Protein 4KF9 (pdb70)

Foldseek 3Di:
DQAFKEKEAADLDLQVVLLLLLLLLLLHEHAYEYFDPFDDTVLPCLLAVQQDDDIWIHRQQAIEDDSVRSSVVSCVVRVPVHQADPVCHVVLVVLLVCLLFVLLLLLLQQLPPDLSLCLLCVPDDPVVVVRSVVRVVQFAVFAATSPDHNVVSVVVLLVVLVVVLVQCVVVPALEDPHPDHHSSRSSNQSSLVSLVSSPVRNVSQVVRVSSVSSSVVSCVSGRNHYDYDYSVRSLVSNQPGDEQCPDPVNVPDDADCVVPADFQFWKWKAFHHTNGTTRIATFHHHDPFKTWGWDQGPRRGIHIYMYTPPRMDIGGDD

Secondary structure (DSSP, 8-state):
---S-EEEE-TT-HHHHHHHHHHHHTT--EEEEE--SSS--TTTHHHHTT---S-EEEETTEEEESHHHHHHHHHHH--SS-SS-GGGHHHHHHHHHHIIIIIHHHHHHHHHSHHHHHHHSTTS-HHHHHHHHHHHHHHTTT-SSS---HHHHHHHHHHHHHHHHHHHHT-S-SSSSSSS--HHHHHHHHHHHHHHHSGGGTHHHHT-HHHHHHHHHHHTTTT--EEE--HHHHHHHHHH---GGGSTTGGGS----TTS--TT-EEEEEESSS----EEEEEEEE-SSEEEEEEEETTTEEEEEEEESTTEEEEE--

Structure (mmCIF, N/CA/C/O backbone):
data_4KF9
#
_entry.id   4KF9
#
_cell.length_a   111.527
_cell.length_b   111.527
_cell.length_c   98.977
_cell.angle_alpha   90.000
_cell.angle_beta   90.000
_cell.angle_gamma   120.000
#
_symmetry.space_group_name_H-M   'P 31 2 1'
#
loop_
_entity.id
_entity.type
_entity.pdbx_description
1 polymer 'Glutathione s-transferase protein'
2 non-polymer 'ZINC ION'
3 non-polymer GLUTATHIONE
4 non-polymer 'ACETATE ION'
5 water water
#
loop_
_atom_site.group_PDB
_atom_site.id
_atom_site.type_symbol
_atom_site.label_atom_id
_atom_site.label_alt_id
_atom_site.label_comp_id
_atom_site.label_asym_id
_atom_si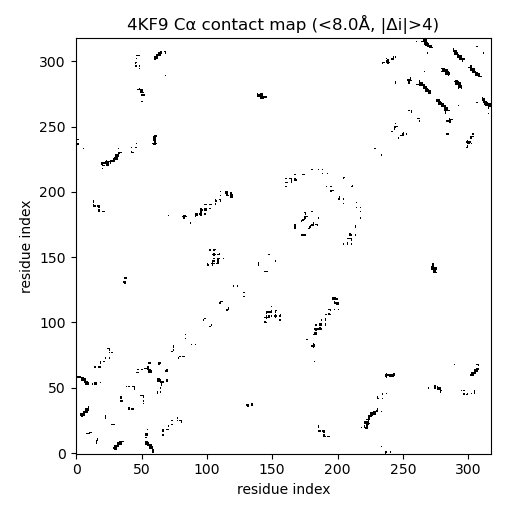te.label_entity_id
_atom_site.label_seq_id
_atom_site.pdbx_PDB_ins_code
_atom_site.Cartn_x
_atom_site.Cartn_y
_atom_site.Cartn_z
_atom_site.occupancy
_atom_site.B_iso_or_equiv
_atom_site.auth_seq_id
_atom_site.auth_comp_id
_atom_site.auth_asym_id
_atom_site.auth_atom_id
_atom_site.pdbx_PDB_model_num
ATOM 1 N N . VAL A 1 2 ? 49.701 -38.616 -29.325 1.00 77.01 2 VAL A N 1
ATOM 2 C CA . VAL A 1 2 ? 48.970 -37.356 -29.187 1.00 78.30 2 VAL A CA 1
ATOM 3 C C . VAL A 1 2 ? 49.916 -36.152 -29.145 1.00 78.24 2 VAL A C 1
ATOM 4 O O . VAL A 1 2 ? 50.827 -36.100 -28.317 1.00 77.71 2 VAL A O 1
ATOM 8 N N . MET A 1 3 ? 49.689 -35.189 -30.038 1.00 78.89 3 MET A N 1
ATOM 9 C CA . MET A 1 3 ? 50.562 -34.018 -30.159 1.00 78.89 3 MET A CA 1
ATOM 10 C C . MET A 1 3 ? 49.792 -32.684 -30.146 1.00 76.76 3 MET A C 1
ATOM 11 O O . MET A 1 3 ? 50.273 -31.676 -30.670 1.00 76.71 3 MET A O 1
ATOM 16 N N . THR A 1 4 ? 48.604 -32.687 -29.541 1.00 71.68 4 THR A N 1
ATOM 17 C CA . THR A 1 4 ? 47.778 -31.479 -29.431 1.00 63.31 4 THR A CA 1
ATOM 18 C C . THR A 1 4 ? 47.359 -31.194 -27.982 1.00 58.82 4 THR A C 1
ATOM 19 O O . THR A 1 4 ? 46.504 -30.342 -27.715 1.00 60.65 4 THR A O 1
ATOM 23 N N . GLU A 1 5 ? 47.960 -31.916 -27.045 1.00 48.91 5 GLU A N 1
ATOM 24 C CA . GLU A 1 5 ? 47.758 -31.614 -25.643 1.00 41.78 5 GLU A CA 1
ATOM 25 C C . GLU A 1 5 ? 48.454 -30.302 -25.300 1.00 35.38 5 GLU A C 1
ATOM 26 O O . GLU A 1 5 ? 49.421 -29.905 -25.953 1.00 35.44 5 GLU A O 1
ATOM 32 N N . LEU A 1 6 ? 47.959 -29.634 -24.270 1.00 28.32 6 LEU A N 1
ATOM 33 C CA . LEU A 1 6 ? 48.626 -28.452 -23.761 1.00 28.71 6 LEU A CA 1
ATOM 34 C C . LEU A 1 6 ? 49.611 -28.896 -22.691 1.00 27.65 6 LEU A C 1
ATOM 35 O O . LEU A 1 6 ? 49.230 -29.490 -21.689 1.00 26.53 6 LEU A O 1
ATOM 40 N N . ILE A 1 7 ? 50.886 -28.624 -22.923 1.00 26.52 7 ILE A N 1
ATOM 41 C CA . ILE A 1 7 ? 51.923 -29.064 -22.013 1.00 24.38 7 ILE A CA 1
ATOM 42 C C . ILE A 1 7 ? 52.583 -27.858 -21.395 1.00 25.50 7 ILE A C 1
ATOM 43 O O . ILE A 1 7 ? 53.307 -27.123 -22.075 1.00 29.72 7 ILE A O 1
ATOM 48 N N . LEU A 1 8 ? 52.338 -27.652 -20.106 1.00 22.05 8 LEU A N 1
ATOM 49 C CA . LEU A 1 8 ? 52.919 -26.513 -19.405 1.00 22.09 8 LEU A CA 1
ATOM 50 C C . LEU A 1 8 ? 54.186 -26.945 -18.690 1.00 26.21 8 LEU A C 1
ATOM 51 O O . LEU A 1 8 ? 54.178 -27.908 -17.912 1.00 26.79 8 LEU A O 1
ATOM 56 N N . HIS A 1 9 ? 55.271 -26.233 -18.984 1.00 25.58 9 HIS A N 1
ATOM 57 C CA . HIS A 1 9 ? 56.560 -26.433 -18.337 1.00 22.35 9 HIS A CA 1
ATOM 58 C C . HIS A 1 9 ? 56.703 -25.362 -17.257 1.00 23.56 9 HIS A C 1
ATOM 59 O O . HIS A 1 9 ? 56.746 -24.170 -17.563 1.00 22.63 9 HIS A O 1
ATOM 66 N N . HIS A 1 10 ? 56.766 -25.784 -15.997 1.00 22.67 10 HIS A N 1
ATOM 67 C CA . HIS A 1 10 ? 56.661 -24.858 -14.880 1.00 20.67 10 HIS A CA 1
ATOM 68 C C . HIS A 1 10 ? 57.254 -25.447 -13.595 1.00 27.08 10 HIS A C 1
ATOM 69 O O . HIS A 1 10 ? 57.740 -26.578 -13.593 1.00 27.98 10 HIS A O 1
ATOM 76 N N . TYR A 1 11 ? 57.217 -24.687 -12.501 1.00 25.35 11 TYR A N 1
ATOM 77 C CA . TYR A 1 11 ? 57.451 -25.280 -11.173 1.00 23.20 11 TYR A CA 1
ATOM 78 C C . TYR A 1 11 ? 56.551 -24.637 -10.127 1.00 23.11 11 TYR A C 1
ATOM 79 O O . TYR A 1 11 ? 56.063 -23.521 -10.325 1.00 22.79 11 TYR A O 1
ATOM 88 N N . ALA A 1 12 ? 56.338 -25.347 -9.022 1.00 21.94 12 ALA A N 1
ATOM 89 C CA . ALA A 1 12 ? 55.286 -25.001 -8.067 1.00 25.79 12 ALA A CA 1
ATOM 90 C C . ALA A 1 12 ? 55.429 -23.609 -7.466 1.00 28.94 12 ALA A C 1
ATOM 91 O O . ALA A 1 12 ? 54.460 -22.862 -7.394 1.00 31.02 12 ALA A O 1
ATOM 93 N N . THR A 1 13 ? 56.639 -23.256 -7.049 1.00 29.98 13 THR A N 1
ATOM 94 C CA . THR A 1 13 ? 56.840 -22.010 -6.320 1.00 26.52 13 THR A CA 1
ATOM 95 C C . THR A 1 13 ? 56.935 -20.781 -7.214 1.00 26.72 13 THR A C 1
ATOM 96 O O . THR A 1 13 ? 57.137 -19.681 -6.709 1.00 29.90 13 THR A O 1
ATOM 100 N N . SER A 1 14 ? 56.799 -20.956 -8.529 1.00 22.52 14 SER A N 1
ATOM 101 C CA . SER A 1 14 ? 56.931 -19.824 -9.464 1.00 20.68 14 SER A CA 1
ATOM 102 C C . SER A 1 14 ? 55.646 -18.996 -9.597 1.00 20.32 14 SER A C 1
ATOM 103 O O . SER A 1 14 ? 54.613 -19.509 -10.022 1.00 20.25 14 SER A O 1
ATOM 106 N N . PRO A 1 15 ? 55.705 -17.716 -9.205 1.00 21.69 15 PRO A N 1
ATOM 107 C CA . PRO A 1 15 ? 54.569 -16.794 -9.355 1.00 23.56 15 PRO A CA 1
ATOM 108 C C . PRO A 1 15 ? 54.093 -16.729 -10.806 1.00 23.92 15 PRO A C 1
ATOM 109 O O . PRO A 1 15 ? 52.891 -16.838 -11.043 1.00 23.04 15 PRO A O 1
ATOM 113 N N . PHE A 1 16 ? 55.009 -16.566 -11.759 1.00 21.24 16 PHE A N 1
ATOM 114 C CA . PHE A 1 16 ? 54.593 -16.506 -13.164 1.00 18.97 16 PHE A CA 1
ATOM 115 C C . PHE A 1 16 ? 53.922 -17.802 -13.610 1.00 19.32 16 PHE A C 1
ATOM 116 O O . PHE A 1 16 ? 52.977 -17.767 -14.398 1.00 19.37 16 PHE A O 1
ATOM 124 N N . SER A 1 17 ? 54.381 -18.935 -13.074 1.00 19.53 17 SER A N 1
ATOM 125 C CA . SER A 1 17 ? 53.715 -20.220 -13.324 1.00 23.20 17 SER A CA 1
ATOM 126 C C . SER A 1 17 ? 52.321 -20.255 -12.710 1.00 22.52 17 SER A C 1
ATOM 127 O O . SER A 1 17 ? 51.380 -20.763 -13.331 1.00 26.25 17 SER A O 1
ATOM 130 N N . GLU A 1 18 ? 52.184 -19.709 -11.499 1.00 24.15 18 GLU A N 1
ATOM 131 C CA . GLU A 1 18 ? 50.870 -19.615 -10.849 1.00 21.95 18 GLU A CA 1
ATOM 132 C C . GLU A 1 18 ? 49.887 -18.824 -11.709 1.00 22.88 18 GLU A C 1
ATOM 133 O O . GLU A 1 18 ? 48.716 -19.194 -11.840 1.00 21.74 18 GLU A O 1
ATOM 139 N N . LYS A 1 19 ? 50.375 -17.749 -12.318 1.00 21.31 19 LYS A N 1
ATOM 140 C CA . LYS A 1 19 ? 49.548 -16.965 -13.221 1.00 22.40 19 LYS A CA 1
ATOM 141 C C . LYS A 1 19 ? 48.960 -17.852 -14.325 1.00 21.40 19 LYS A C 1
ATOM 142 O O . LYS A 1 19 ? 47.753 -17.850 -14.554 1.00 22.21 19 LYS A O 1
ATOM 148 N N . ALA A 1 20 ? 49.818 -18.606 -15.006 1.00 19.94 20 ALA A N 1
ATOM 149 C CA . ALA A 1 20 ? 49.362 -19.478 -16.080 1.00 24.59 20 ALA A CA 1
ATOM 150 C C . ALA A 1 20 ? 48.433 -20.588 -15.571 1.00 24.71 20 ALA A C 1
ATOM 151 O O . ALA A 1 20 ? 47.446 -20.910 -16.227 1.00 25.94 20 ALA A O 1
ATOM 153 N N . ARG A 1 21 ? 48.752 -21.171 -14.414 1.00 22.73 21 ARG A N 1
ATOM 154 C CA . ARG A 1 21 ? 47.938 -22.263 -13.877 1.00 24.98 21 ARG A CA 1
ATOM 155 C C . ARG A 1 21 ? 46.543 -21.761 -13.523 1.00 25.25 21 ARG A C 1
ATOM 156 O O . ARG A 1 21 ? 45.559 -22.454 -13.753 1.00 27.46 21 ARG A O 1
ATOM 164 N N . LEU A 1 22 ? 46.458 -20.541 -12.998 1.00 26.24 22 LEU A N 1
ATOM 165 C CA . LEU A 1 22 ? 45.165 -19.977 -12.599 1.00 28.24 22 LEU A CA 1
ATOM 166 C C . LEU A 1 22 ? 44.335 -19.690 -13.830 1.00 26.26 22 LEU A C 1
ATOM 167 O O . LEU A 1 22 ? 43.130 -19.955 -13.848 1.00 30.37 22 LEU A O 1
ATOM 172 N N . ILE A 1 23 ? 44.984 -19.164 -14.865 1.00 23.18 23 ILE A N 1
ATOM 173 C CA . ILE A 1 23 ? 44.311 -18.932 -16.146 1.00 25.05 23 ILE A CA 1
ATOM 174 C C . ILE A 1 23 ? 43.783 -20.239 -16.730 1.00 26.44 23 ILE A C 1
ATOM 175 O O . ILE A 1 23 ? 42.664 -20.292 -17.242 1.00 29.52 23 ILE A O 1
ATOM 180 N N . LEU A 1 24 ? 44.580 -21.300 -16.634 1.00 26.35 24 LEU A N 1
ATOM 181 C CA . LEU A 1 24 ? 44.108 -22.621 -17.037 1.00 24.73 24 LEU A CA 1
ATOM 182 C C . LEU A 1 24 ? 42.836 -23.016 -16.274 1.00 27.16 24 LEU A C 1
ATOM 183 O O . LEU A 1 24 ? 41.934 -23.615 -16.849 1.00 26.53 24 LEU A O 1
ATOM 188 N N . GLY A 1 25 ? 42.767 -22.681 -14.986 1.00 29.08 25 GLY A N 1
ATOM 189 C CA . GLY A 1 25 ? 41.583 -22.967 -14.191 1.00 26.11 25 GLY A CA 1
ATOM 190 C C . GLY A 1 25 ? 40.382 -22.176 -14.678 1.00 28.37 25 GLY A C 1
ATOM 191 O O . GLY A 1 25 ? 39.298 -22.726 -14.892 1.00 31.99 25 GLY A O 1
ATOM 192 N N . TYR A 1 26 ? 40.584 -20.875 -14.865 1.00 27.10 26 TYR A N 1
ATOM 193 C CA . TYR A 1 26 ? 39.550 -19.992 -15.382 1.00 25.49 26 TYR A CA 1
ATOM 194 C C . TYR A 1 26 ? 39.003 -20.476 -16.733 1.00 31.09 26 TYR A C 1
ATOM 195 O O . TYR A 1 26 ? 37.799 -20.416 -16.969 1.00 35.72 26 TYR A O 1
ATOM 204 N N . LYS A 1 27 ? 39.885 -20.953 -17.613 1.00 29.06 27 LYS A N 1
ATOM 205 C CA . LYS A 1 27 ? 39.458 -21.460 -18.917 1.00 29.87 27 LYS A CA 1
ATOM 206 C C . LYS A 1 27 ? 38.921 -22.892 -18.834 1.00 27.53 27 LYS A C 1
ATOM 207 O O . LYS A 1 27 ? 38.416 -23.413 -19.826 1.00 28.87 27 LYS A O 1
ATOM 213 N N . ASP A 1 28 ? 39.043 -23.518 -17.663 1.00 28.68 28 ASP A N 1
ATOM 214 C CA . ASP A 1 28 ? 38.687 -24.931 -17.484 1.00 34.57 28 ASP A CA 1
ATOM 215 C C . ASP A 1 28 ? 39.359 -25.786 -18.561 1.00 33.58 28 ASP A C 1
ATOM 216 O O . ASP A 1 28 ? 38.724 -26.582 -19.241 1.00 38.36 28 ASP A O 1
ATOM 221 N N . GLN A 1 29 ? 40.663 -25.593 -18.703 1.00 33.25 29 GLN A N 1
ATOM 222 C CA . GLN A 1 29 ? 41.446 -26.213 -19.755 1.00 30.91 29 GLN A CA 1
ATOM 223 C C . GLN A 1 29 ? 42.356 -27.303 -19.188 1.00 29.91 29 GLN A C 1
ATOM 224 O O . GLN A 1 29 ? 43.298 -27.011 -18.458 1.00 32.34 29 GLN A O 1
ATOM 230 N N . PRO A 1 30 ? 42.074 -28.571 -19.511 1.00 32.95 30 PRO A N 1
ATOM 231 C CA . PRO A 1 30 ? 42.953 -29.647 -19.034 1.00 33.54 30 PRO A CA 1
ATOM 232 C C . PRO A 1 30 ? 44.357 -29.543 -19.649 1.00 32.38 30 PRO A C 1
ATOM 233 O O . PRO A 1 30 ? 44.489 -29.088 -20.788 1.00 34.08 30 PRO A O 1
ATOM 237 N N . TRP A 1 31 ? 45.384 -29.940 -18.901 1.00 25.30 31 TRP A N 1
ATOM 238 C CA . TRP A 1 31 ? 46.759 -29.784 -19.368 1.00 27.70 31 TRP A CA 1
ATOM 239 C C . TRP A 1 31 ? 47.689 -30.852 -18.834 1.00 28.27 31 TRP A C 1
ATOM 240 O O . TRP A 1 31 ? 47.349 -31.566 -17.896 1.00 33.46 31 TRP A O 1
ATOM 251 N N . LYS A 1 32 ? 48.864 -30.952 -19.447 1.00 29.21 32 LYS A N 1
ATOM 252 C CA . LYS A 1 32 ? 49.923 -31.838 -18.977 1.00 28.15 32 LYS A CA 1
ATOM 253 C C . LYS A 1 32 ? 50.969 -31.036 -18.214 1.00 29.18 32 LYS A C 1
ATOM 254 O O . LYS A 1 32 ? 51.373 -29.959 -18.656 1.00 28.71 32 LYS A O 1
ATOM 260 N N . SER A 1 33 ? 51.409 -31.576 -17.078 1.00 26.01 33 SER A N 1
ATOM 261 C CA . SER A 1 33 ? 52.323 -30.877 -16.181 1.00 25.36 33 SER A CA 1
ATOM 262 C C . SER A 1 33 ? 53.758 -31.391 -16.268 1.00 27.15 33 SER A C 1
ATOM 263 O O . SER A 1 33 ? 54.036 -32.549 -15.958 1.00 30.41 33 SER A O 1
ATOM 266 N N . VAL A 1 34 ? 54.666 -30.518 -16.689 1.00 26.42 34 VAL A N 1
ATOM 267 C CA . VAL A 1 34 ? 56.077 -30.859 -16.763 1.00 27.03 34 VAL A CA 1
ATOM 268 C C . VAL A 1 34 ? 56.879 -29.930 -15.870 1.00 29.00 34 VAL A C 1
ATOM 269 O O . VAL A 1 34 ? 56.984 -28.718 -16.127 1.00 30.34 34 VAL A O 1
ATOM 273 N N . THR A 1 35 ? 57.433 -30.503 -14.811 1.00 26.83 35 THR A N 1
ATOM 274 C CA . THR A 1 35 ? 58.256 -29.761 -13.872 1.00 27.76 35 THR A CA 1
ATOM 275 C C . THR A 1 35 ? 59.623 -29.475 -14.482 1.00 27.32 35 THR A C 1
ATOM 276 O O . THR A 1 35 ? 60.275 -30.385 -14.998 1.00 31.27 35 THR A O 1
ATOM 280 N N . VAL A 1 36 ? 60.046 -28.213 -14.426 1.00 22.79 36 VAL A N 1
ATOM 281 C CA . VAL A 1 36 ? 61.395 -27.818 -14.846 1.00 23.26 36 VAL A CA 1
ATOM 282 C C . VAL A 1 36 ? 62.230 -27.419 -13.630 1.00 23.90 36 VAL A C 1
ATOM 283 O O . VAL A 1 36 ? 61.673 -27.085 -12.580 1.00 25.71 36 VAL A O 1
ATOM 287 N N . PRO A 1 37 ? 63.569 -27.468 -13.755 1.00 24.13 37 PRO A N 1
ATOM 288 C CA . PRO A 1 37 ? 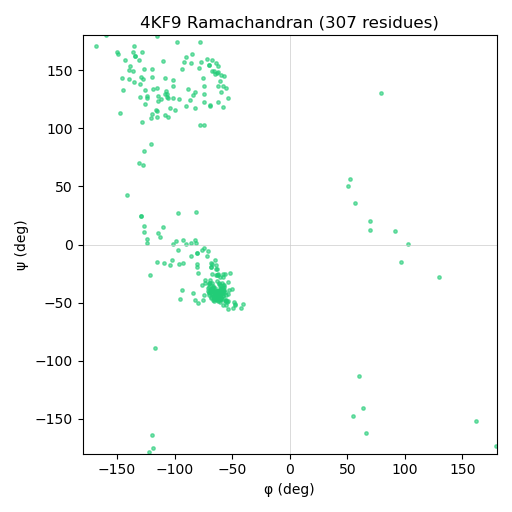64.411 -27.007 -12.642 1.00 24.45 37 PRO A CA 1
ATOM 289 C C . PRO A 1 37 ? 64.215 -25.511 -12.348 1.00 28.59 37 PRO A C 1
ATOM 290 O O . PRO A 1 37 ? 63.942 -24.719 -13.267 1.00 24.30 37 PRO A O 1
ATOM 294 N N . VAL A 1 38 ? 64.358 -25.145 -11.075 1.00 23.65 38 VAL A N 1
ATOM 295 C CA . VAL A 1 38 ? 64.283 -23.760 -10.630 1.00 25.18 38 VAL A CA 1
ATOM 296 C C . VAL A 1 38 ? 65.495 -22.932 -11.094 1.00 26.02 38 VAL A C 1
ATOM 297 O O . VAL A 1 38 ? 65.372 -21.741 -11.390 1.00 24.86 38 VAL A O 1
ATOM 301 N N . ILE A 1 39 ? 66.658 -23.567 -11.173 1.00 25.99 39 ILE A N 1
ATOM 302 C CA . ILE A 1 39 ? 67.885 -22.870 -11.556 1.00 27.45 39 ILE A CA 1
ATOM 303 C C . ILE A 1 39 ? 68.614 -23.588 -12.689 1.00 28.86 39 ILE A C 1
ATOM 304 O O . ILE A 1 39 ? 68.312 -24.743 -12.992 1.00 28.56 39 ILE A O 1
ATOM 309 N N . LEU A 1 40 ? 69.576 -22.900 -13.305 1.00 29.50 40 LEU A N 1
ATOM 310 C CA . LEU A 1 40 ? 70.434 -23.506 -14.324 1.00 30.99 40 LEU A CA 1
ATOM 311 C C . LEU A 1 40 ? 71.313 -24.590 -13.696 1.00 33.50 40 LEU A C 1
ATOM 312 O O . LEU A 1 40 ? 71.674 -24.492 -12.518 1.00 35.28 40 LEU A O 1
ATOM 317 N N . PRO A 1 41 ? 71.667 -25.628 -14.473 1.00 32.17 41 PRO A N 1
ATOM 318 C CA . PRO A 1 41 ? 71.345 -25.806 -15.895 1.00 29.79 41 PRO A CA 1
ATOM 319 C C . PRO A 1 41 ? 70.027 -26.542 -16.097 1.00 28.89 41 PRO A C 1
ATOM 320 O O . PRO A 1 41 ? 69.539 -27.195 -15.170 1.00 27.83 41 PRO A O 1
ATOM 324 N N . LYS A 1 42 ? 69.463 -26.426 -17.298 1.00 25.61 42 LYS A N 1
ATOM 325 C CA . LYS A 1 42 ? 68.198 -27.071 -17.628 1.00 26.17 42 LYS A CA 1
ATOM 326 C C . LYS A 1 42 ? 68.318 -27.822 -18.952 1.00 28.67 42 LYS A C 1
ATOM 327 O O . LYS A 1 42 ? 67.726 -27.416 -19.945 1.00 32.85 42 LYS A O 1
ATOM 333 N N . PRO A 1 43 ? 69.083 -28.928 -18.969 1.00 30.67 43 PRO A N 1
ATOM 334 C CA . PRO A 1 43 ? 69.309 -29.654 -20.226 1.00 29.19 43 PRO A CA 1
ATOM 335 C C . PRO A 1 43 ? 68.044 -30.253 -20.847 1.00 31.93 43 PRO A C 1
ATOM 336 O O . PRO A 1 43 ? 68.051 -30.513 -22.036 1.00 30.98 43 PRO A O 1
ATOM 340 N N . ASP A 1 44 ? 66.981 -30.467 -20.083 1.00 32.81 44 ASP A N 1
ATOM 341 C CA . ASP A 1 44 ? 65.753 -30.973 -20.694 1.00 32.32 44 ASP A CA 1
ATOM 342 C C . ASP A 1 44 ? 64.899 -29.838 -21.257 1.00 33.80 44 ASP A C 1
ATOM 343 O O . ASP A 1 44 ? 63.917 -30.084 -21.960 1.00 30.51 44 ASP A O 1
ATOM 348 N N . VAL A 1 45 ? 65.269 -28.597 -20.939 1.00 27.31 45 VAL A N 1
ATOM 349 C CA . VAL A 1 45 ? 64.515 -27.437 -21.407 1.00 25.26 45 VAL A CA 1
ATOM 350 C C . VAL A 1 45 ? 65.106 -26.848 -22.677 1.00 26.32 45 VAL A C 1
ATOM 351 O O . VAL A 1 45 ? 64.381 -26.577 -23.636 1.00 29.53 45 VAL A O 1
ATOM 355 N N . MET A 1 46 ? 66.425 -26.662 -22.690 1.00 26.86 46 MET A N 1
ATOM 356 C CA . MET A 1 46 ? 67.114 -26.028 -23.826 1.00 25.70 46 MET A CA 1
ATOM 357 C C . MET A 1 46 ? 66.808 -26.567 -25.241 1.00 27.17 46 MET A C 1
ATOM 358 O O . MET A 1 46 ? 66.738 -25.780 -26.189 1.00 30.33 46 MET A O 1
ATOM 363 N N . PRO A 1 47 ? 66.635 -27.897 -25.404 1.00 27.60 47 PRO A N 1
ATOM 364 C CA . PRO A 1 47 ? 66.326 -28.332 -26.777 1.00 28.36 47 PRO A CA 1
ATOM 365 C C . PRO A 1 47 ? 65.003 -27.766 -27.289 1.00 31.05 47 PRO A C 1
ATOM 366 O O . PRO A 1 47 ? 64.834 -27.597 -28.500 1.00 32.47 47 PRO A O 1
ATOM 370 N N . LEU A 1 48 ? 64.088 -27.454 -26.371 1.00 28.32 48 LEU A N 1
ATOM 371 C CA . LEU A 1 48 ? 62.802 -26.871 -26.736 1.00 25.39 48 LEU A CA 1
ATOM 372 C C . LEU A 1 48 ? 62.864 -25.355 -26.964 1.00 28.17 48 LEU A C 1
ATOM 373 O O . LEU A 1 48 ? 62.342 -24.852 -27.957 1.00 28.86 48 LEU A O 1
ATOM 378 N N . THR A 1 49 ? 63.492 -24.633 -26.040 1.00 26.02 49 THR A N 1
ATOM 379 C CA . THR A 1 49 ? 63.423 -23.177 -26.040 1.00 25.94 49 THR A CA 1
ATOM 380 C C . THR A 1 49 ? 64.566 -22.525 -26.807 1.00 26.51 49 THR A C 1
ATOM 381 O O . THR A 1 49 ? 64.499 -21.339 -27.130 1.00 28.19 49 THR A O 1
ATOM 385 N N . GLY A 1 50 ? 65.619 -23.290 -27.074 1.00 26.20 50 GLY A N 1
ATOM 386 C CA . GLY A 1 50 ? 66.792 -22.768 -27.759 1.00 25.81 50 GLY A CA 1
ATOM 387 C C . GLY A 1 50 ? 67.622 -21.786 -26.947 1.00 27.81 50 GLY A C 1
ATOM 388 O O . GLY A 1 50 ? 68.389 -21.011 -27.518 1.00 28.96 50 GLY A O 1
ATOM 389 N N . GLY A 1 51 ? 67.482 -21.807 -25.622 1.00 25.41 51 GLY A N 1
ATOM 390 C CA . GLY A 1 51 ? 68.236 -20.889 -24.785 1.00 25.12 51 GLY A CA 1
ATOM 391 C C . GLY A 1 51 ? 67.424 -20.096 -23.767 1.00 28.46 51 GLY A C 1
ATOM 392 O O . GLY A 1 51 ? 67.951 -19.694 -22.728 1.00 29.62 51 GLY A O 1
ATOM 393 N N . TYR A 1 52 ? 66.152 -19.849 -24.063 1.00 25.43 52 TYR A N 1
ATOM 394 C CA . TYR A 1 52 ? 65.273 -19.155 -23.121 1.00 27.17 52 TYR A CA 1
ATOM 395 C C . TYR A 1 52 ? 65.141 -19.992 -21.856 1.00 28.19 52 TYR A C 1
ATOM 396 O O . TYR A 1 52 ? 64.721 -21.150 -21.931 1.00 24.69 52 TYR A O 1
ATOM 405 N N . ARG A 1 53 ? 65.496 -19.427 -20.702 1.00 25.14 53 ARG A N 1
ATOM 406 C CA . ARG A 1 53 ? 65.517 -20.227 -19.466 1.00 25.94 53 ARG A CA 1
ATOM 407 C C . ARG A 1 53 ? 64.487 -19.797 -18.434 1.00 29.27 53 ARG A C 1
ATOM 408 O O . ARG A 1 53 ? 64.529 -20.238 -17.283 1.00 30.75 53 ARG A O 1
ATOM 416 N N . ARG A 1 54 ? 63.579 -18.918 -18.827 1.00 26.00 54 ARG A N 1
ATOM 417 C CA . ARG A 1 54 ? 62.582 -18.453 -17.883 1.00 25.52 54 ARG A CA 1
ATOM 418 C C . ARG A 1 54 ? 61.390 -19.400 -17.820 1.00 25.92 54 ARG A C 1
ATOM 419 O O . ARG A 1 54 ? 61.167 -20.210 -18.727 1.00 21.63 54 ARG A O 1
ATOM 427 N N . THR A 1 55 ? 60.592 -19.247 -16.772 1.00 19.13 55 THR A N 1
ATOM 428 C CA . THR A 1 55 ? 59.505 -20.166 -16.499 1.00 22.39 55 THR A CA 1
ATOM 429 C C . THR A 1 55 ? 58.243 -19.331 -16.274 1.00 24.49 55 THR A C 1
ATOM 430 O O . THR A 1 55 ? 58.302 -18.304 -15.615 1.00 23.59 55 THR A O 1
ATOM 434 N N . PRO A 1 56 ? 57.091 -19.756 -16.824 1.00 25.83 56 PRO A N 1
ATOM 435 C CA . PRO A 1 56 ? 56.834 -20.994 -17.568 1.00 20.67 56 PRO A CA 1
ATOM 436 C C . PRO A 1 56 ? 56.875 -20.822 -19.088 1.00 23.91 56 PRO A C 1
ATOM 437 O O . PRO A 1 56 ? 57.019 -19.708 -19.612 1.00 16.90 56 PRO A O 1
ATOM 441 N N . PHE A 1 57 ? 56.762 -21.945 -19.787 1.00 22.60 57 PHE A N 1
ATOM 442 C CA . PHE A 1 57 ? 56.440 -21.931 -21.207 1.00 21.42 57 PHE A CA 1
ATOM 443 C C . PHE A 1 57 ? 55.451 -23.028 -21.534 1.00 21.67 57 PHE A C 1
ATOM 444 O O . PHE A 1 57 ? 55.369 -24.042 -20.824 1.00 21.40 57 PHE A O 1
ATOM 452 N N . LEU A 1 58 ? 54.691 -22.802 -22.601 1.00 20.75 58 LEU A N 1
ATOM 453 C CA . LEU A 1 58 ? 53.660 -23.722 -23.039 1.00 20.34 58 LEU A CA 1
ATOM 454 C C . LEU A 1 58 ? 54.117 -24.449 -24.292 1.00 22.72 58 LEU A C 1
ATOM 455 O O . LEU A 1 58 ? 54.517 -23.829 -25.287 1.00 24.89 58 LEU A O 1
ATOM 460 N N . GLN A 1 59 ? 54.055 -25.768 -24.260 1.00 22.53 59 GLN A N 1
ATOM 461 C CA . GLN A 1 59 ? 54.362 -26.537 -25.453 1.00 23.48 59 GLN A CA 1
ATOM 462 C C . GLN A 1 59 ? 53.086 -27.135 -26.040 1.00 23.94 59 GLN A C 1
ATOM 463 O O . GLN A 1 59 ? 52.271 -27.707 -25.320 1.00 25.70 59 GLN A O 1
ATOM 469 N N . ILE A 1 60 ? 52.904 -26.978 -27.344 1.00 22.89 60 ILE A N 1
ATOM 470 C CA . ILE A 1 60 ? 51.880 -27.729 -28.062 1.0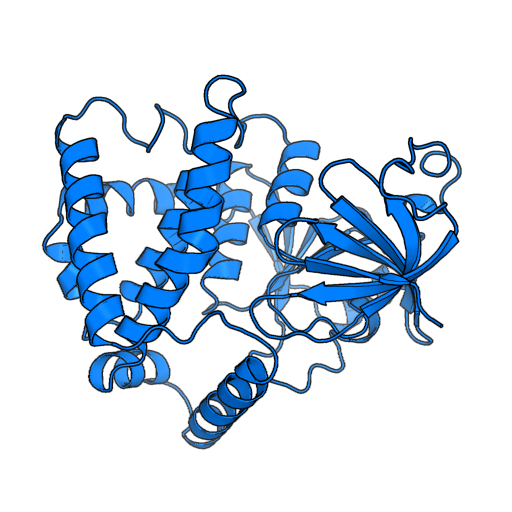0 24.06 60 ILE A CA 1
ATOM 471 C C . ILE A 1 60 ? 52.561 -28.392 -29.257 1.00 28.16 60 ILE A C 1
ATOM 472 O O . ILE A 1 60 ? 52.909 -27.725 -30.236 1.00 26.08 60 ILE A O 1
ATOM 477 N N . GLY A 1 61 ? 52.778 -29.701 -29.159 1.00 26.12 61 GLY A N 1
ATOM 478 C CA . GLY A 1 61 ? 53.525 -30.413 -30.172 1.00 25.96 61 GLY A CA 1
ATOM 479 C C . GLY A 1 61 ? 54.934 -29.856 -30.304 1.00 28.26 61 GLY A C 1
ATOM 480 O O . GLY A 1 61 ? 55.748 -29.971 -29.378 1.00 25.75 61 GLY A O 1
ATOM 481 N N . ALA A 1 62 ? 55.224 -29.241 -31.447 1.00 26.59 62 ALA A N 1
ATOM 482 C CA . ALA A 1 62 ? 56.554 -28.700 -31.693 1.00 28.24 62 ALA A CA 1
ATOM 483 C C . ALA A 1 62 ? 56.519 -27.179 -31.700 1.00 26.86 62 ALA A C 1
ATOM 484 O O . ALA A 1 62 ? 57.454 -26.531 -32.166 1.00 27.40 62 ALA A O 1
ATOM 486 N N . ASP A 1 63 ? 55.428 -26.610 -31.195 1.00 28.14 63 ASP A N 1
ATOM 487 C CA . ASP A 1 63 ? 55.360 -25.166 -31.001 1.00 25.32 63 ASP A CA 1
ATOM 488 C C . ASP A 1 63 ? 55.586 -24.833 -29.529 1.00 27.06 63 ASP A C 1
ATOM 489 O O . ASP A 1 63 ? 54.936 -25.394 -28.643 1.00 27.59 63 ASP A O 1
ATOM 494 N N . ILE A 1 64 ? 56.552 -23.953 -29.281 1.00 24.18 64 ILE A N 1
ATOM 495 C CA . ILE A 1 64 ? 56.954 -23.606 -27.934 1.00 23.44 64 ILE A CA 1
ATOM 496 C C . ILE A 1 64 ? 56.624 -22.133 -27.708 1.00 24.58 64 ILE A C 1
ATOM 497 O O . ILE A 1 64 ? 57.188 -21.258 -28.364 1.00 27.09 64 ILE A O 1
ATOM 502 N N . TYR A 1 65 ? 55.704 -21.868 -26.792 1.00 22.29 65 TYR A N 1
ATOM 503 C CA . TYR A 1 65 ? 55.250 -20.506 -26.523 1.00 22.25 65 TYR A CA 1
ATOM 504 C C . TYR A 1 65 ? 55.820 -19.971 -25.211 1.00 21.93 65 TYR A C 1
ATOM 505 O O . TYR A 1 65 ? 55.438 -20.417 -24.132 1.00 26.39 65 TYR A O 1
ATOM 514 N N . CYS A 1 66 ? 56.737 -19.016 -25.311 1.00 23.82 66 CYS A N 1
ATOM 515 C CA . CYS A 1 66 ? 57.391 -18.447 -24.135 1.00 22.57 66 CYS A CA 1
ATOM 516 C C . CYS A 1 66 ? 56.680 -17.191 -23.660 1.00 23.97 66 CYS A C 1
ATOM 517 O O . CYS A 1 66 ? 56.061 -16.498 -24.466 1.00 24.87 66 CYS A O 1
ATOM 520 N N . ASP A 1 67 ? 56.768 -16.924 -22.352 1.00 24.92 67 ASP A N 1
ATOM 521 C CA . ASP A 1 67 ? 56.209 -15.728 -21.702 1.00 19.95 67 ASP A CA 1
ATOM 522 C C . ASP A 1 67 ? 54.709 -15.823 -21.445 1.00 20.09 67 ASP A C 1
ATOM 523 O O . ASP A 1 67 ? 53.939 -16.156 -22.342 1.00 21.09 67 ASP A O 1
ATOM 528 N N . THR A 1 68 ? 54.288 -15.524 -20.217 1.00 21.64 68 THR A N 1
ATOM 529 C CA . THR A 1 68 ? 52.872 -15.643 -19.872 1.00 20.10 68 THR A CA 1
ATOM 530 C C . THR A 1 68 ? 51.953 -14.685 -20.643 1.00 21.36 68 THR A C 1
ATOM 531 O O . THR A 1 68 ? 50.761 -14.971 -20.805 1.00 20.52 68 THR A O 1
ATOM 535 N N . ALA A 1 69 ? 52.483 -13.544 -21.087 1.00 14.74 69 ALA A N 1
ATOM 536 C CA . ALA A 1 69 ? 51.675 -12.623 -21.884 1.00 19.42 69 ALA A CA 1
ATOM 537 C C . ALA A 1 69 ? 51.216 -13.312 -23.162 1.00 22.70 69 ALA A C 1
ATOM 538 O O . ALA A 1 69 ? 50.081 -13.113 -23.594 1.00 25.71 69 ALA A O 1
ATOM 540 N N . LEU A 1 70 ? 52.088 -14.141 -23.744 1.00 19.07 70 LEU A N 1
ATOM 541 C CA . LEU A 1 70 ? 51.758 -14.882 -24.970 1.00 22.82 70 LEU A CA 1
ATOM 542 C C . LEU A 1 70 ? 50.992 -16.177 -24.677 1.00 21.04 70 LEU A C 1
ATOM 543 O O . LEU A 1 70 ? 50.049 -16.517 -25.383 1.00 21.42 70 LEU A O 1
ATOM 548 N N . ILE A 1 71 ? 51.401 -16.899 -23.639 1.00 18.47 71 ILE A N 1
ATOM 549 C CA . ILE A 1 71 ? 50.677 -18.101 -23.228 1.00 23.12 71 ILE A CA 1
ATOM 550 C C . ILE A 1 71 ? 49.192 -17.797 -23.007 1.00 24.01 71 ILE A C 1
ATOM 551 O O . ILE A 1 71 ? 48.313 -18.555 -23.429 1.00 25.44 71 ILE A O 1
ATOM 556 N N . ALA A 1 72 ? 48.916 -16.674 -22.361 1.00 19.42 72 ALA A N 1
ATOM 557 C CA . ALA A 1 72 ? 47.535 -16.269 -22.133 1.00 21.86 72 ALA A CA 1
ATOM 558 C C . ALA A 1 72 ? 46.781 -16.072 -23.459 1.00 25.26 72 ALA A C 1
ATOM 559 O O . ALA A 1 72 ? 45.638 -16.519 -23.599 1.00 25.85 72 ALA A O 1
ATOM 561 N N . GLN A 1 73 ? 47.428 -15.426 -24.432 1.00 22.85 73 GLN A N 1
ATOM 562 C CA . GLN A 1 73 ? 46.824 -15.231 -25.753 1.00 27.49 73 GLN A CA 1
ATOM 563 C C . GLN A 1 73 ? 46.553 -16.555 -26.463 1.00 27.26 73 GLN A C 1
ATOM 564 O O . GLN A 1 73 ? 45.520 -16.723 -27.106 1.00 27.35 73 GLN A O 1
ATOM 570 N N . VAL A 1 74 ? 47.481 -17.498 -26.345 1.00 25.88 74 VAL A N 1
ATOM 571 C CA . VAL A 1 74 ? 47.279 -18.818 -26.932 1.00 25.26 74 VAL A CA 1
ATOM 572 C C . VAL A 1 74 ? 46.095 -19.545 -26.298 1.00 24.64 74 VAL A C 1
ATOM 573 O O . VAL A 1 74 ? 45.239 -20.088 -27.005 1.00 24.00 74 VAL A O 1
ATOM 577 N N . LEU A 1 75 ? 46.051 -19.555 -24.969 1.00 24.58 75 LEU A N 1
ATOM 578 C CA . LEU A 1 75 ? 44.930 -20.153 -24.255 1.00 29.14 75 LEU A CA 1
ATOM 579 C C . LEU A 1 75 ? 43.601 -19.481 -24.626 1.00 31.33 75 LEU A C 1
ATOM 580 O O . LEU A 1 75 ? 42.576 -20.153 -24.758 1.00 30.05 75 LEU A O 1
ATOM 585 N N . GLU A 1 76 ? 43.622 -18.160 -24.794 1.00 26.91 76 GLU A N 1
ATOM 586 C CA . GLU A 1 76 ? 42.438 -17.442 -25.262 1.00 25.86 76 GLU A CA 1
ATOM 587 C C . GLU A 1 76 ? 42.020 -17.904 -26.664 1.00 32.70 76 GLU A C 1
ATOM 588 O O . GLU A 1 76 ? 40.826 -18.040 -26.943 1.00 30.86 76 GLU A O 1
ATOM 594 N N . SER A 1 77 ? 42.996 -18.135 -27.543 1.00 29.35 77 SER A N 1
ATOM 595 C CA . SER A 1 77 ? 42.700 -18.608 -28.904 1.00 37.09 77 SER A CA 1
ATOM 596 C C . SER A 1 77 ? 41.920 -19.913 -28.897 1.00 35.92 77 SER A C 1
ATOM 597 O O . SER A 1 77 ? 41.029 -20.116 -29.720 1.00 34.57 77 SER A O 1
ATOM 600 N N . ILE A 1 78 ? 42.285 -20.784 -27.963 1.00 33.63 78 ILE A N 1
ATOM 601 C CA . ILE A 1 78 ? 41.716 -22.119 -27.845 1.00 38.76 78 ILE A CA 1
ATOM 602 C C . ILE A 1 78 ? 40.345 -22.134 -27.158 1.00 38.45 78 ILE A C 1
ATOM 603 O O . ILE A 1 78 ? 39.411 -22.733 -27.677 1.00 42.96 78 ILE A O 1
ATOM 608 N N . HIS A 1 79 ? 40.232 -21.490 -25.997 1.00 34.94 79 HIS A N 1
ATOM 609 C CA . HIS A 1 79 ? 38.942 -21.281 -25.337 1.00 37.86 79 HIS A CA 1
ATOM 610 C C . HIS A 1 79 ? 38.685 -19.791 -25.164 1.00 35.19 79 HIS A C 1
ATOM 611 O O . HIS A 1 79 ? 39.013 -19.222 -24.117 1.00 31.98 79 HIS A O 1
ATOM 618 N N . PRO A 1 80 ? 38.108 -19.147 -26.186 1.00 35.39 80 PRO A N 1
ATOM 619 C CA . PRO A 1 80 ? 37.874 -17.695 -26.108 1.00 35.38 80 PRO A CA 1
ATOM 620 C C . PRO A 1 80 ? 36.830 -17.280 -25.071 1.00 38.61 80 PRO A C 1
ATOM 621 O O . PRO A 1 80 ? 36.772 -16.110 -24.700 1.00 39.49 80 PRO A O 1
ATOM 625 N N . VAL A 1 81 ? 36.019 -18.225 -24.616 1.00 37.76 81 VAL A N 1
ATOM 626 C CA . VAL A 1 81 ? 35.006 -17.936 -23.614 1.00 39.83 81 VAL A CA 1
ATOM 627 C C . VAL A 1 81 ? 35.208 -18.861 -22.424 1.00 40.41 81 VAL A C 1
ATOM 628 O O . VAL A 1 81 ? 35.298 -20.076 -22.599 1.00 45.30 81 VAL A O 1
ATOM 632 N N . PRO A 1 82 ? 35.295 -18.295 -21.206 1.00 35.80 82 PRO A N 1
ATOM 633 C CA . PRO A 1 82 ? 35.199 -16.863 -20.886 1.00 35.25 82 PRO A CA 1
ATOM 634 C C . PRO A 1 82 ? 36.476 -16.109 -21.259 1.00 34.54 82 PRO A C 1
ATOM 635 O O . PRO A 1 82 ? 37.578 -16.654 -21.122 1.00 33.50 82 PRO A O 1
ATOM 639 N N . THR A 1 83 ? 36.323 -14.880 -21.740 1.00 28.99 83 THR A N 1
ATOM 640 C CA . THR A 1 83 ? 37.456 -14.138 -22.270 1.00 28.79 83 THR A CA 1
ATOM 641 C C . THR A 1 83 ? 38.333 -13.513 -21.190 1.00 30.53 83 THR A C 1
ATOM 642 O O . THR A 1 83 ? 37.865 -13.187 -20.092 1.00 30.73 83 THR A O 1
ATOM 646 N N . LEU A 1 84 ? 39.611 -13.351 -21.522 1.00 30.84 84 LEU A N 1
ATOM 647 C CA . LEU A 1 84 ? 40.557 -12.621 -20.682 1.00 28.48 84 LEU A CA 1
ATOM 648 C C . LEU A 1 84 ? 40.663 -11.187 -21.172 1.00 28.21 84 LEU A C 1
ATOM 649 O O . LEU A 1 84 ? 41.185 -10.321 -20.469 1.00 30.82 84 LEU A O 1
ATOM 654 N N . TYR A 1 85 ? 40.197 -10.950 -22.396 1.00 24.79 85 TYR A N 1
ATOM 655 C CA . TYR A 1 85 ? 40.424 -9.676 -23.060 1.00 24.20 85 TYR A CA 1
ATOM 656 C C . TYR A 1 85 ? 39.143 -9.008 -23.582 1.00 26.44 85 TYR A C 1
ATOM 657 O O . TYR A 1 85 ? 38.958 -8.885 -24.794 1.00 29.30 85 TYR A O 1
ATOM 666 N N . PRO A 1 86 ? 38.276 -8.551 -22.670 1.00 29.68 86 PRO A N 1
ATOM 667 C CA . PRO A 1 86 ? 37.054 -7.839 -23.077 1.00 32.34 86 PRO A CA 1
ATOM 668 C C . PRO A 1 86 ? 37.418 -6.681 -23.997 1.00 33.13 86 PRO A C 1
ATOM 669 O O . PRO A 1 86 ? 38.265 -5.852 -23.637 1.00 28.61 86 PRO A O 1
ATOM 673 N N . ALA A 1 87 ? 36.802 -6.629 -25.172 1.00 29.18 87 ALA A N 1
ATOM 674 C CA . ALA A 1 87 ? 37.151 -5.616 -26.158 1.00 27.26 87 ALA A CA 1
ATOM 675 C C . ALA A 1 87 ? 36.982 -4.206 -25.591 1.00 29.14 87 ALA A C 1
ATOM 676 O O . ALA A 1 87 ? 37.780 -3.311 -25.885 1.00 27.82 87 ALA A O 1
ATOM 678 N N . ASP A 1 88 ? 35.954 -4.020 -24.765 1.00 29.10 88 ASP A N 1
ATOM 679 C CA . ASP A 1 88 ? 35.659 -2.694 -24.217 1.00 35.28 88 ASP A CA 1
ATOM 680 C C . ASP A 1 88 ? 36.625 -2.253 -23.108 1.00 33.69 88 ASP A C 1
ATOM 681 O O . ASP A 1 88 ? 36.523 -1.129 -22.608 1.00 30.81 88 ASP A O 1
ATOM 686 N N . ARG A 1 89 ? 37.558 -3.129 -22.732 1.00 30.04 89 ARG A N 1
ATOM 687 C CA . ARG A 1 89 ? 38.586 -2.771 -21.749 1.00 29.82 89 ARG A CA 1
ATOM 688 C C . ARG A 1 89 ? 39.994 -3.047 -22.291 1.00 30.06 89 ARG A C 1
ATOM 689 O O . ARG A 1 89 ? 40.958 -3.087 -21.531 1.00 30.27 89 ARG A O 1
ATOM 697 N N . ALA A 1 90 ? 40.104 -3.230 -23.606 1.00 31.80 90 ALA A N 1
ATOM 698 C CA . ALA A 1 90 ? 41.343 -3.701 -24.241 1.00 27.28 90 ALA A CA 1
ATOM 699 C C . ALA A 1 90 ? 42.638 -2.966 -23.841 1.00 25.81 90 ALA A C 1
ATOM 700 O O . ALA A 1 90 ? 43.610 -3.589 -23.396 1.00 24.61 90 ALA A O 1
ATOM 702 N N . ALA A 1 91 ? 42.657 -1.647 -23.991 1.00 24.39 91 ALA A N 1
ATOM 703 C CA . ALA A 1 91 ? 43.868 -0.886 -23.700 1.00 25.67 91 ALA A CA 1
ATOM 704 C C . ALA A 1 91 ? 44.182 -0.827 -22.197 1.00 21.77 91 ALA A C 1
ATOM 705 O O . ALA A 1 91 ? 45.337 -0.959 -21.783 1.00 25.29 91 ALA A O 1
ATOM 707 N N . ALA A 1 92 ? 43.149 -0.632 -21.390 1.00 21.10 92 ALA A N 1
ATOM 708 C CA . ALA A 1 92 ? 43.313 -0.533 -19.937 1.00 25.28 92 ALA A CA 1
ATOM 709 C C . ALA A 1 92 ? 43.830 -1.846 -19.350 1.00 22.67 92 ALA A C 1
ATOM 710 O O . ALA A 1 92 ? 44.722 -1.844 -18.525 1.00 22.46 92 ALA A O 1
ATOM 712 N N . ALA A 1 93 ? 43.258 -2.963 -19.783 1.00 21.80 93 ALA A N 1
ATOM 713 C CA . ALA A 1 93 ? 43.696 -4.271 -19.311 1.00 21.63 93 ALA A CA 1
ATOM 714 C C . ALA A 1 93 ? 45.107 -4.590 -19.795 1.00 20.34 93 ALA A C 1
ATOM 715 O O . ALA A 1 93 ? 45.919 -5.114 -19.033 1.00 21.44 93 ALA A O 1
ATOM 717 N N . PHE A 1 94 ? 45.395 -4.285 -21.061 1.00 18.12 94 PHE A N 1
ATOM 718 C CA . PHE A 1 94 ? 46.740 -4.503 -21.591 1.00 21.33 94 PHE A CA 1
ATOM 719 C C . PHE A 1 94 ? 47.787 -3.733 -20.784 1.00 22.42 94 PHE A C 1
ATOM 720 O O . PHE A 1 94 ? 48.792 -4.304 -20.345 1.00 22.68 94 PHE A O 1
ATOM 728 N N . ALA A 1 95 ? 47.556 -2.435 -20.604 1.00 20.37 95 ALA A N 1
ATOM 729 C CA . ALA A 1 95 ? 48.543 -1.582 -19.937 1.00 19.86 95 ALA A CA 1
ATOM 730 C C . ALA A 1 95 ? 48.703 -1.968 -18.478 1.00 21.84 95 ALA A C 1
ATOM 731 O O . ALA A 1 95 ? 49.827 -2.059 -17.981 1.00 19.40 95 ALA A O 1
ATOM 733 N N . MET A 1 96 ? 47.582 -2.200 -17.793 1.00 21.01 96 MET A N 1
ATOM 734 C CA . MET A 1 96 ? 47.643 -2.578 -16.380 1.00 21.50 96 MET A CA 1
ATOM 735 C C . MET A 1 96 ? 48.364 -3.915 -16.194 1.00 22.18 96 MET A C 1
ATOM 736 O O . MET A 1 96 ? 49.153 -4.071 -15.258 1.00 18.43 96 MET A O 1
ATOM 741 N N . ALA A 1 97 ? 48.106 -4.871 -17.086 1.00 17.54 97 ALA A N 1
ATOM 742 C CA . ALA A 1 97 ? 48.816 -6.153 -17.014 1.00 21.54 97 ALA A CA 1
ATOM 743 C C . ALA A 1 97 ? 50.328 -6.000 -17.214 1.00 20.38 97 ALA A C 1
ATOM 744 O O . ALA A 1 97 ? 51.114 -6.611 -16.489 1.00 21.90 97 ALA A O 1
ATOM 746 N N . GLN A 1 98 ? 50.723 -5.186 -18.193 1.00 20.19 98 GLN A N 1
ATOM 747 C CA . GLN A 1 98 ? 52.137 -4.875 -18.420 1.00 20.15 98 GLN A CA 1
ATOM 748 C C . GLN A 1 98 ? 52.786 -4.305 -17.158 1.00 19.24 98 GLN A C 1
ATOM 749 O O . GLN A 1 98 ? 53.856 -4.753 -16.747 1.00 22.00 98 GLN A O 1
ATOM 755 N N . TRP A 1 99 ? 52.132 -3.321 -16.547 1.00 17.00 99 TRP A N 1
ATOM 756 C CA . TRP A 1 99 ? 52.674 -2.677 -15.358 1.00 21.56 99 TRP A CA 1
ATOM 757 C C . TRP A 1 99 ? 52.749 -3.685 -14.210 1.00 20.07 99 TRP A C 1
ATOM 758 O O . TRP A 1 99 ? 53.722 -3.710 -13.446 1.00 20.61 99 TRP A O 1
ATOM 769 N N . ALA A 1 100 ? 51.736 -4.538 -14.107 1.00 16.87 100 ALA A N 1
ATOM 770 C CA . ALA A 1 100 ? 51.700 -5.524 -13.024 1.00 19.16 100 ALA A CA 1
ATOM 771 C C . ALA A 1 100 ? 52.812 -6.576 -13.169 1.00 20.44 100 ALA A C 1
ATOM 772 O O . ALA A 1 100 ? 53.482 -6.937 -12.186 1.00 18.15 100 ALA A O 1
ATOM 774 N N . ASP A 1 101 ? 53.014 -7.044 -14.398 1.00 16.47 101 ASP A N 1
ATOM 775 C CA . ASP A 1 101 ? 53.968 -8.115 -14.672 1.00 18.04 101 ASP A CA 1
ATOM 776 C C . ASP A 1 101 ? 55.411 -7.618 -14.749 1.00 22.84 101 ASP A C 1
ATOM 777 O O . ASP A 1 101 ? 56.331 -8.422 -14.861 1.00 22.63 101 ASP A O 1
ATOM 782 N N . THR A 1 102 ? 55.608 -6.302 -14.707 1.00 19.08 102 THR A N 1
ATOM 783 C CA . THR A 1 102 ? 56.964 -5.747 -14.669 1.00 19.07 102 THR A CA 1
ATOM 784 C C . THR A 1 102 ? 57.202 -4.972 -13.363 1.00 20.95 102 THR A C 1
ATOM 785 O O . THR A 1 102 ? 57.645 -5.547 -12.360 1.00 18.74 102 THR A O 1
ATOM 789 N N . THR A 1 103 ? 56.878 -3.680 -13.369 1.00 18.69 103 THR A N 1
ATOM 790 C CA . THR A 1 103 ? 57.065 -2.821 -12.200 1.00 18.61 103 THR A CA 1
ATOM 791 C C . THR A 1 103 ? 56.531 -3.395 -10.872 1.00 20.31 103 THR A C 1
ATOM 792 O O . THR A 1 103 ? 57.244 -3.407 -9.865 1.00 19.67 103 THR A O 1
ATOM 796 N N . LEU A 1 104 ? 55.288 -3.869 -10.864 1.00 18.83 104 LEU A N 1
ATOM 797 C CA . LEU A 1 104 ? 54.704 -4.364 -9.618 1.00 22.18 104 LEU A CA 1
ATOM 798 C C . LEU A 1 104 ? 55.398 -5.640 -9.174 1.00 22.95 104 LEU A C 1
ATOM 799 O O . LEU A 1 104 ? 55.751 -5.788 -7.998 1.00 22.55 104 LEU A O 1
ATOM 804 N N . PHE A 1 105 ? 55.598 -6.557 -10.115 1.00 20.70 105 PHE A N 1
ATOM 805 C CA . PHE A 1 105 ? 56.294 -7.789 -9.785 1.00 20.10 105 PHE A CA 1
ATOM 806 C C . PHE A 1 105 ? 57.699 -7.525 -9.236 1.00 19.09 105 PHE A C 1
ATOM 807 O O . PHE A 1 105 ? 58.153 -8.212 -8.315 1.00 21.98 105 PHE A O 1
ATOM 815 N N . TRP A 1 106 ? 58.386 -6.537 -9.802 1.00 18.32 106 TRP A N 1
ATOM 816 C CA . TRP A 1 106 ? 59.746 -6.242 -9.353 1.00 19.40 106 TRP A CA 1
ATOM 817 C C . TRP A 1 106 ? 59.746 -5.697 -7.938 1.00 16.75 106 TRP A C 1
ATOM 818 O O . TRP A 1 106 ? 60.677 -5.941 -7.190 1.00 21.03 106 TRP A O 1
ATOM 829 N N . ALA A 1 107 ? 58.699 -4.960 -7.572 1.00 20.16 107 ALA A N 1
ATOM 830 C CA . ALA A 1 107 ? 58.591 -4.440 -6.208 1.00 19.44 107 ALA A CA 1
ATOM 831 C C . ALA A 1 107 ? 58.300 -5.581 -5.237 1.00 20.73 107 ALA A C 1
ATOM 832 O O . ALA A 1 107 ? 58.846 -5.610 -4.136 1.00 26.56 107 ALA A O 1
ATOM 834 N N . ALA A 1 108 ? 57.441 -6.517 -5.649 1.00 21.49 108 ALA A N 1
ATOM 835 C CA . ALA A 1 108 ? 57.122 -7.700 -4.834 1.00 21.14 108 ALA A CA 1
ATOM 836 C C . ALA A 1 108 ? 58.357 -8.571 -4.605 1.00 20.12 108 ALA A C 1
ATOM 837 O O . ALA A 1 108 ? 58.601 -9.043 -3.491 1.00 21.67 108 ALA A O 1
ATOM 839 N N . ALA A 1 109 ? 59.133 -8.780 -5.666 1.00 18.76 109 ALA A N 1
ATOM 840 C CA . ALA A 1 109 ? 60.371 -9.557 -5.570 1.00 22.40 109 ALA A CA 1
ATOM 841 C C . ALA A 1 109 ? 61.366 -8.930 -4.591 1.00 22.61 109 ALA A C 1
ATOM 842 O O . ALA A 1 109 ? 61.940 -9.614 -3.737 1.00 24.47 109 ALA A O 1
ATOM 844 N N . SER A 1 110 ? 61.580 -7.627 -4.719 1.00 23.04 110 SER A N 1
ATOM 845 C CA . SER A 1 110 ? 62.463 -6.925 -3.797 1.00 23.35 110 SER A CA 1
ATOM 846 C C . SER A 1 110 ? 61.942 -7.001 -2.358 1.00 24.30 110 SER A C 1
ATOM 847 O O . SER A 1 110 ? 62.698 -7.288 -1.431 1.00 24.17 110 SER A O 1
ATOM 850 N N . PHE A 1 111 ? 60.645 -6.754 -2.186 1.00 19.20 111 PHE A N 1
ATOM 851 C CA . PHE A 1 111 ? 60.027 -6.754 -0.862 1.00 21.98 111 PHE A CA 1
ATOM 852 C C . PHE A 1 111 ? 60.177 -8.107 -0.173 1.00 23.68 111 PHE A C 1
ATOM 853 O O . PHE A 1 111 ? 60.427 -8.199 1.029 1.00 24.09 111 PHE A O 1
ATOM 861 N N . VAL A 1 112 ? 60.022 -9.159 -0.955 1.00 22.65 112 VAL A N 1
ATOM 862 C CA . VAL A 1 112 ? 60.089 -10.510 -0.432 1.00 29.13 112 VAL A CA 1
ATOM 863 C C . VAL A 1 112 ? 61.574 -10.921 -0.242 1.00 32.31 112 VAL A C 1
ATOM 864 O O . VAL A 1 112 ? 61.913 -11.742 0.610 1.00 28.96 112 VAL A O 1
ATOM 868 N N . GLY A 1 113 ? 62.464 -10.295 -1.001 1.00 31.18 113 GLY A N 1
ATOM 869 C CA . GLY A 1 113 ? 63.882 -10.592 -0.887 1.00 31.73 113 GLY A CA 1
ATOM 870 C C . GLY A 1 113 ? 64.574 -10.082 0.369 1.00 34.36 113 GLY A C 1
ATOM 871 O O . GLY A 1 113 ? 65.723 -10.434 0.632 1.00 37.06 113 GLY A O 1
ATOM 872 N N . GLN A 1 114 ? 63.891 -9.249 1.146 1.00 32.33 114 GLN A N 1
ATOM 873 C CA . GLN A 1 114 ? 64.448 -8.766 2.405 1.00 32.27 114 GLN A CA 1
ATOM 874 C C . GLN A 1 114 ? 64.641 -9.954 3.358 1.00 36.47 114 GLN A C 1
ATOM 875 O O . GLN A 1 114 ? 63.986 -10.985 3.191 1.00 37.26 114 GLN A O 1
ATOM 881 N N . PRO A 1 115 ? 65.557 -9.826 4.344 1.00 39.07 115 PRO A N 1
ATOM 882 C CA . PRO A 1 115 ? 65.981 -10.980 5.158 1.00 37.14 115 PRO A CA 1
ATOM 883 C C . PRO A 1 115 ? 64.865 -11.869 5.723 1.00 37.67 115 PRO A C 1
ATOM 884 O O . PRO A 1 115 ? 64.926 -13.081 5.524 1.00 39.41 115 PRO A O 1
ATOM 888 N N . GLU A 1 116 ? 63.873 -11.294 6.397 1.00 36.58 116 GLU A N 1
ATOM 889 C CA . GLU A 1 116 ? 62.794 -12.108 6.962 1.00 39.08 116 GLU A CA 1
ATOM 890 C C . GLU A 1 116 ? 61.931 -12.762 5.880 1.00 40.02 116 GLU A C 1
ATOM 891 O O . GLU A 1 116 ? 61.477 -13.897 6.038 1.00 38.10 116 GLU A O 1
ATOM 897 N N . GLY A 1 117 ? 61.718 -12.051 4.776 1.00 35.79 117 GLY A N 1
ATOM 898 C CA . GLY A 1 117 ? 60.934 -12.585 3.679 1.00 35.64 117 GLY A CA 1
ATOM 899 C C . GLY A 1 117 ? 61.643 -13.758 3.031 1.00 31.60 117 GLY A C 1
ATOM 900 O O . GLY A 1 117 ? 61.049 -14.816 2.804 1.00 29.00 117 GLY A O 1
ATOM 901 N N . PHE A 1 118 ? 62.928 -13.565 2.753 1.00 28.96 118 PHE A N 1
ATOM 902 C CA . PHE A 1 118 ? 63.760 -14.569 2.109 1.00 31.47 118 PHE A CA 1
ATOM 903 C C . PHE A 1 118 ? 63.886 -15.832 2.969 1.00 36.07 118 PHE A C 1
ATOM 904 O O . PHE A 1 118 ? 63.836 -16.956 2.458 1.00 37.95 118 PHE A O 1
ATOM 912 N N . LYS A 1 119 ? 64.043 -15.640 4.272 1.00 34.19 119 LYS A N 1
ATOM 913 C CA . LYS A 1 119 ? 64.074 -16.756 5.209 1.00 41.11 119 LYS A CA 1
ATOM 914 C C . LYS A 1 119 ? 62.793 -17.599 5.123 1.00 38.53 119 LYS A C 1
ATOM 915 O O . LYS A 1 119 ? 62.857 -18.834 5.106 1.00 37.07 119 LYS A O 1
ATOM 921 N N . SER A 1 120 ? 61.639 -16.930 5.067 1.00 33.81 120 SER A N 1
ATOM 922 C CA . SER A 1 120 ? 60.342 -17.604 4.894 1.00 32.88 120 SER A CA 1
ATOM 923 C C . SER A 1 120 ? 60.233 -18.432 3.613 1.00 34.47 120 SER A C 1
ATOM 924 O O . SER A 1 120 ? 59.662 -19.515 3.611 1.00 34.54 120 SER A O 1
ATOM 927 N N . LEU A 1 121 ? 60.764 -17.898 2.520 1.00 34.08 121 LEU A N 1
ATOM 928 C CA . LEU A 1 121 ? 60.710 -18.560 1.221 1.00 36.96 121 LEU A CA 1
ATOM 929 C C . LEU A 1 121 ? 61.593 -19.781 1.127 1.00 36.18 121 LEU A C 1
ATOM 930 O O . LEU A 1 121 ? 61.243 -20.755 0.472 1.00 40.03 121 LEU A O 1
ATOM 935 N N . MET A 1 122 ? 62.761 -19.698 1.752 1.00 36.44 122 MET A N 1
ATOM 936 C CA . MET A 1 122 ? 63.757 -20.756 1.661 1.00 40.64 122 MET A CA 1
ATOM 937 C C . MET A 1 122 ? 63.636 -21.777 2.789 1.00 44.20 122 MET A C 1
ATOM 938 O O . MET A 1 122 ? 64.452 -22.696 2.881 1.00 48.87 122 MET A O 1
ATOM 943 N N . ALA A 1 123 ? 62.613 -21.611 3.629 1.00 41.43 123 ALA A N 1
ATOM 944 C CA . ALA A 1 123 ? 62.445 -22.390 4.864 1.00 42.84 123 ALA A CA 1
ATOM 945 C C . ALA A 1 123 ? 62.736 -23.892 4.787 1.00 47.12 123 ALA A C 1
ATOM 946 O O . ALA A 1 123 ? 63.538 -24.417 5.566 1.00 54.96 123 ALA A O 1
ATOM 948 N N . GLY A 1 124 ? 62.097 -24.601 3.869 1.00 44.97 124 GLY A N 1
ATOM 949 C CA . GLY A 1 124 ? 62.267 -26.049 3.875 1.00 57.47 124 GLY A CA 1
ATOM 950 C C . GLY A 1 124 ? 63.301 -26.592 2.906 1.00 61.20 124 GLY A C 1
ATOM 951 O O . GLY A 1 124 ? 63.200 -27.746 2.474 1.00 63.05 124 GLY A O 1
ATOM 952 N N . LEU A 1 125 ? 64.297 -25.773 2.573 1.00 53.49 125 LEU A N 1
ATOM 953 C CA . LEU A 1 125 ? 65.220 -26.107 1.492 1.00 47.04 125 LEU A CA 1
ATOM 954 C C . LEU A 1 125 ? 66.665 -26.215 1.959 1.00 45.74 125 LEU A C 1
ATOM 955 O O . LEU A 1 125 ? 67.107 -25.463 2.839 1.00 44.02 125 LEU A O 1
ATOM 960 N N . PRO A 1 126 ? 67.413 -27.154 1.363 1.00 45.28 126 PRO A N 1
ATOM 961 C CA . PRO A 1 126 ? 68.833 -27.334 1.695 1.00 44.93 126 PRO A CA 1
ATOM 962 C C . PRO A 1 126 ? 69.663 -26.081 1.398 1.00 45.41 126 PRO A C 1
ATOM 963 O O . PRO A 1 126 ? 69.443 -25.407 0.389 1.00 45.60 126 PRO A O 1
ATOM 967 N N . GLU A 1 127 ? 70.603 -25.775 2.287 1.00 46.73 127 GLU A N 1
ATOM 968 C CA . GLU A 1 127 ? 71.437 -24.580 2.176 1.00 53.14 127 GLU A CA 1
ATOM 969 C C . GLU A 1 127 ? 72.272 -24.563 0.886 1.00 49.66 127 GLU A C 1
ATOM 970 O O . GLU A 1 127 ? 72.614 -23.490 0.382 1.00 42.40 127 GLU A O 1
ATOM 976 N N . ASP A 1 128 ? 72.590 -25.750 0.368 1.00 49.46 128 ASP A N 1
ATOM 977 C CA . ASP A 1 128 ? 73.227 -25.894 -0.937 1.00 52.05 128 ASP A CA 1
ATOM 978 C C . ASP A 1 128 ? 72.407 -25.159 -1.985 1.00 49.85 128 ASP A C 1
ATOM 979 O O . ASP A 1 128 ? 72.911 -24.302 -2.711 1.00 47.54 128 ASP A O 1
ATOM 984 N N . PHE A 1 129 ? 71.132 -25.522 -2.058 1.00 44.84 129 PHE A N 1
ATOM 985 C CA . PHE A 1 129 ? 70.250 -25.006 -3.079 1.00 42.13 129 PHE A CA 1
ATOM 986 C C . PHE A 1 129 ? 70.063 -23.497 -2.951 1.00 38.19 129 PHE A C 1
ATOM 987 O O . PHE A 1 129 ? 70.098 -22.779 -3.944 1.00 36.06 129 PHE A O 1
ATOM 995 N N . VAL A 1 130 ? 69.863 -23.033 -1.724 1.00 38.61 130 VAL A N 1
ATOM 996 C CA . VAL A 1 130 ? 69.677 -21.614 -1.445 1.00 41.54 130 VAL A CA 1
ATOM 997 C C . VAL A 1 130 ? 70.832 -20.750 -1.969 1.00 43.64 130 VAL A C 1
ATOM 998 O O . VAL A 1 130 ? 70.602 -19.741 -2.644 1.00 41.44 130 VAL A O 1
ATOM 1002 N N . LYS A 1 131 ? 72.065 -21.155 -1.668 1.00 40.40 131 LYS A N 1
ATOM 1003 C CA . LYS A 1 131 ? 73.245 -20.445 -2.150 1.00 37.27 131 LYS A CA 1
ATOM 1004 C C . LYS A 1 131 ? 73.289 -20.436 -3.672 1.00 35.83 131 LYS A C 1
ATOM 1005 O O . LYS A 1 131 ? 73.612 -19.419 -4.289 1.00 33.89 131 LYS A O 1
ATOM 1011 N N . ALA A 1 132 ? 72.968 -21.578 -4.273 1.00 33.13 132 ALA A N 1
ATOM 1012 C CA . ALA A 1 132 ? 72.994 -21.703 -5.723 1.00 33.40 132 ALA A CA 1
ATOM 1013 C C . ALA A 1 132 ? 71.904 -20.836 -6.349 1.00 33.21 132 ALA A C 1
ATOM 1014 O O . ALA A 1 132 ? 72.115 -20.234 -7.401 1.00 35.62 132 ALA A O 1
ATOM 1016 N N . PHE A 1 133 ? 70.754 -20.768 -5.680 1.00 29.60 133 PHE A N 1
ATOM 1017 C CA . PHE A 1 133 ? 69.627 -19.962 -6.131 1.00 28.14 133 PHE A CA 1
ATOM 1018 C C . PHE A 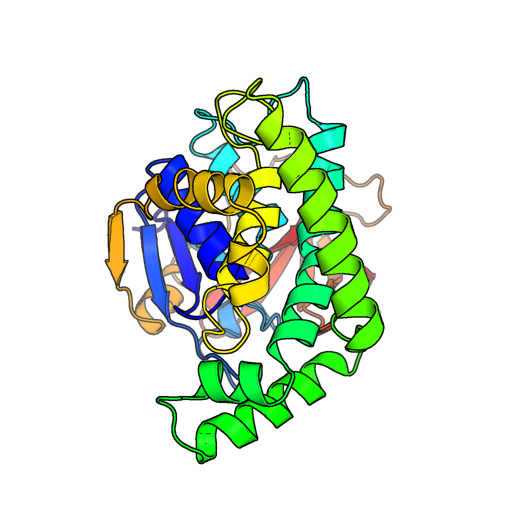1 133 ? 70.015 -18.485 -6.157 1.00 30.18 133 PHE A C 1
ATOM 1019 O O . PHE A 1 133 ? 69.792 -17.792 -7.154 1.00 31.71 133 PHE A O 1
ATOM 1027 N N . VAL A 1 134 ? 70.605 -18.016 -5.059 1.00 31.03 134 VAL A N 1
ATOM 1028 C CA . VAL A 1 134 ? 71.064 -16.636 -4.953 1.00 31.00 134 VAL A CA 1
ATOM 1029 C C . VAL A 1 134 ? 72.039 -16.302 -6.084 1.00 31.99 134 VAL A C 1
ATOM 1030 O O . VAL A 1 134 ? 71.880 -15.279 -6.758 1.00 31.84 134 VAL A O 1
ATOM 1034 N N . GLU A 1 135 ? 73.018 -17.176 -6.312 1.00 31.13 135 GLU A N 1
ATOM 1035 C CA . GLU A 1 135 ? 73.964 -16.975 -7.409 1.00 36.59 135 GLU A CA 1
ATOM 1036 C C . GLU A 1 135 ? 73.293 -17.044 -8.787 1.00 32.13 135 GLU A C 1
ATOM 1037 O O . GLU A 1 135 ? 73.595 -16.236 -9.664 1.00 30.23 135 GLU A O 1
ATOM 1043 N N . ASP A 1 136 ? 72.393 -18.009 -8.974 1.00 27.95 136 ASP A N 1
ATOM 1044 C CA . ASP A 1 136 ? 71.683 -18.149 -10.244 1.00 25.25 136 ASP A CA 1
ATOM 1045 C C . ASP A 1 136 ? 70.919 -16.878 -10.608 1.00 25.09 136 ASP A C 1
ATOM 1046 O O . ASP A 1 136 ? 70.952 -16.436 -11.754 1.00 27.36 136 ASP A O 1
ATOM 1051 N N . ARG A 1 137 ? 70.228 -16.298 -9.630 1.00 24.92 137 ARG A N 1
ATOM 1052 C CA . ARG A 1 137 ? 69.393 -15.122 -9.888 1.00 27.24 137 ARG A CA 1
ATOM 1053 C C . ARG A 1 137 ? 70.239 -13.867 -10.103 1.00 30.14 137 ARG A C 1
ATOM 1054 O O . ARG A 1 137 ? 69.857 -12.973 -10.852 1.00 29.75 137 ARG A O 1
ATOM 1062 N N . LYS A 1 138 ? 71.397 -13.805 -9.455 1.00 32.09 138 LYS A N 1
ATOM 1063 C CA . LYS A 1 138 ? 72.343 -12.720 -9.717 1.00 33.81 138 LYS A CA 1
ATOM 1064 C C . LYS A 1 138 ? 72.860 -12.764 -11.157 1.00 31.52 138 LYS A C 1
ATOM 1065 O O . LYS A 1 138 ? 72.887 -11.743 -11.846 1.00 28.58 138 LYS A O 1
ATOM 1071 N N . ALA A 1 139 ? 73.269 -13.945 -11.613 1.00 30.41 139 ALA A N 1
ATOM 1072 C CA . ALA A 1 139 ? 73.717 -14.090 -12.999 1.00 30.78 139 ALA A CA 1
ATOM 1073 C C . ALA A 1 139 ? 72.577 -13.744 -13.956 1.00 33.43 139 ALA A C 1
ATOM 1074 O O . ALA A 1 139 ? 72.812 -13.196 -15.039 1.00 36.25 139 ALA A O 1
ATOM 1076 N N . MET A 1 140 ? 71.343 -14.037 -13.545 1.00 31.53 140 MET A N 1
ATOM 1077 C CA . MET A 1 140 ? 70.174 -13.733 -14.379 1.00 34.66 140 MET A CA 1
ATOM 1078 C C . MET A 1 140 ? 69.986 -12.231 -14.628 1.00 31.26 140 MET A C 1
ATOM 1079 O O . MET A 1 140 ? 69.506 -11.831 -15.686 1.00 27.72 140 MET A O 1
ATOM 1084 N N . ARG A 1 141 ? 70.387 -11.399 -13.671 1.00 33.31 141 ARG A N 1
ATOM 1085 C CA . ARG A 1 141 ? 70.254 -9.948 -13.820 1.00 36.05 141 ARG A CA 1
ATOM 1086 C C . ARG A 1 141 ? 71.378 -9.289 -14.621 1.00 43.79 141 ARG A C 1
ATOM 1087 O O . ARG A 1 141 ? 71.407 -8.065 -14.746 1.00 49.44 141 ARG A O 1
ATOM 1095 N N . ALA A 1 142 ? 72.302 -10.084 -15.152 1.00 42.94 142 ALA A N 1
ATOM 1096 C CA . ALA A 1 142 ? 73.482 -9.535 -15.820 1.00 44.97 142 ALA A CA 1
ATOM 1097 C C . ALA A 1 142 ? 73.171 -8.534 -16.933 1.00 47.36 142 ALA A C 1
ATOM 1098 O O . ALA A 1 142 ? 73.739 -7.444 -16.970 1.00 56.63 142 ALA A O 1
ATOM 1100 N N . GLY A 1 143 ? 72.265 -8.882 -17.835 1.00 45.16 143 GLY A N 1
ATOM 1101 C CA . GLY A 1 143 ? 72.114 -8.074 -19.035 1.00 51.30 143 GLY A CA 1
ATOM 1102 C C . GLY A 1 143 ? 71.016 -7.022 -19.074 1.00 51.22 143 GLY A C 1
ATOM 1103 O O . GLY A 1 143 ? 70.921 -6.262 -20.045 1.00 52.63 143 GLY A O 1
ATOM 1104 N N . GLY A 1 144 ? 70.189 -6.961 -18.037 1.00 42.59 144 GLY A N 1
ATOM 1105 C CA . GLY A 1 144 ? 69.005 -6.131 -18.117 1.00 42.60 144 GLY A CA 1
ATOM 1106 C C . GLY A 1 144 ? 68.868 -5.008 -17.114 1.00 38.26 144 GLY A C 1
ATOM 1107 O O . GLY A 1 144 ? 69.820 -4.607 -16.456 1.00 39.31 144 GLY A O 1
ATOM 1108 N N . THR A 1 145 ? 67.646 -4.508 -17.005 1.00 36.92 145 THR A N 1
ATOM 1109 C CA . THR A 1 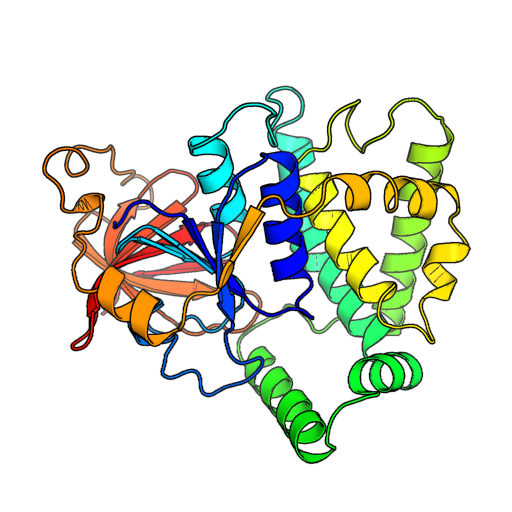145 ? 67.331 -3.363 -16.168 1.00 43.30 145 THR A CA 1
ATOM 1110 C C . THR A 1 145 ? 66.280 -3.726 -15.121 1.00 37.55 145 THR A C 1
ATOM 1111 O O . THR A 1 145 ? 66.216 -3.118 -14.053 1.00 42.28 145 THR A O 1
ATOM 1115 N N . GLY A 1 146 ? 65.460 -4.723 -15.431 1.00 26.99 146 GLY A N 1
ATOM 1116 C CA . GLY A 1 146 ? 64.360 -5.081 -14.555 1.00 26.95 146 GLY A CA 1
ATOM 1117 C C . GLY A 1 146 ? 64.785 -5.894 -13.346 1.00 26.04 146 GLY A C 1
ATOM 1118 O O . GLY A 1 146 ? 65.951 -6.282 -13.220 1.00 24.44 146 GLY A O 1
ATOM 1119 N N . LEU A 1 147 ? 63.832 -6.143 -12.451 1.00 24.56 147 LEU A N 1
ATOM 1120 C CA . LEU A 1 147 ? 64.066 -6.999 -11.293 1.00 26.86 147 LEU A CA 1
ATOM 1121 C C . LEU A 1 147 ? 65.239 -6.533 -10.421 1.00 29.00 147 LEU A C 1
ATOM 1122 O O . LEU A 1 147 ? 65.972 -7.343 -9.871 1.00 33.58 147 LEU A O 1
ATOM 1127 N N . ARG A 1 148 ? 65.417 -5.224 -10.291 1.00 28.98 148 ARG A N 1
ATOM 1128 C CA . ARG A 1 148 ? 66.404 -4.713 -9.350 1.00 29.17 148 ARG A CA 1
ATOM 1129 C C . ARG A 1 148 ? 65.920 -3.449 -8.635 1.00 26.18 148 ARG A C 1
ATOM 1130 O O . ARG A 1 148 ? 66.666 -2.501 -8.438 1.00 26.42 148 ARG A O 1
ATOM 1138 N N . THR A 1 149 ? 64.657 -3.454 -8.229 1.00 23.80 149 THR A N 1
ATOM 1139 C CA . THR A 1 149 ? 64.101 -2.343 -7.464 1.00 23.01 149 THR A CA 1
ATOM 1140 C C . THR A 1 149 ? 64.605 -2.354 -6.027 1.00 22.94 149 THR A C 1
ATOM 1141 O O . THR A 1 149 ? 64.410 -3.339 -5.322 1.00 26.84 149 THR A O 1
ATOM 1145 N N . PRO A 1 150 ? 65.240 -1.262 -5.576 1.00 21.71 150 PRO A N 1
ATOM 1146 C CA . PRO A 1 150 ? 65.712 -1.248 -4.175 1.00 20.91 150 PRO A CA 1
ATOM 1147 C C . PRO A 1 150 ? 64.562 -1.355 -3.164 1.00 25.94 150 PRO A C 1
ATOM 1148 O O . PRO A 1 150 ? 63.451 -0.884 -3.444 1.00 23.41 150 PRO A O 1
ATOM 1152 N N . LEU A 1 151 ? 64.823 -1.983 -2.018 1.00 22.65 151 LEU A N 1
ATOM 1153 C CA . LEU A 1 151 ? 63.788 -2.239 -1.012 1.00 20.48 151 LEU A CA 1
ATOM 1154 C C . LEU A 1 151 ? 62.904 -1.022 -0.662 1.00 25.38 151 LEU A C 1
ATOM 1155 O O . LEU A 1 151 ? 61.683 -1.144 -0.701 1.00 26.67 151 LEU A O 1
ATOM 1160 N N . PRO A 1 152 ? 63.508 0.148 -0.338 1.00 27.44 152 PRO A N 1
ATOM 1161 C CA . PRO A 1 152 ? 62.654 1.297 0.022 1.00 24.20 152 PRO A CA 1
ATOM 1162 C C . PRO A 1 152 ? 61.691 1.723 -1.088 1.00 25.54 152 PRO A C 1
ATOM 1163 O O . PRO A 1 152 ? 60.566 2.109 -0.788 1.00 23.64 152 PRO A O 1
ATOM 1167 N N . GLU A 1 153 ? 62.116 1.665 -2.347 1.00 22.44 153 GLU A N 1
ATOM 1168 C CA . GLU A 1 153 ? 61.210 2.021 -3.436 1.00 20.47 153 GLU A CA 1
ATOM 1169 C C . GLU A 1 153 ? 60.174 0.917 -3.648 1.00 22.50 153 GLU A C 1
ATOM 1170 O O . GLU A 1 153 ? 59.029 1.196 -4.011 1.00 22.51 153 GLU A O 1
ATOM 1176 N N . ALA A 1 154 ? 60.580 -0.332 -3.412 1.00 23.53 154 ALA A N 1
ATOM 1177 C CA . ALA A 1 154 ? 59.666 -1.469 -3.500 1.00 22.78 154 ALA A CA 1
ATOM 1178 C C . ALA A 1 154 ? 58.526 -1.284 -2.509 1.00 22.82 154 ALA A C 1
ATOM 1179 O O . ALA A 1 154 ? 57.353 -1.469 -2.847 1.00 19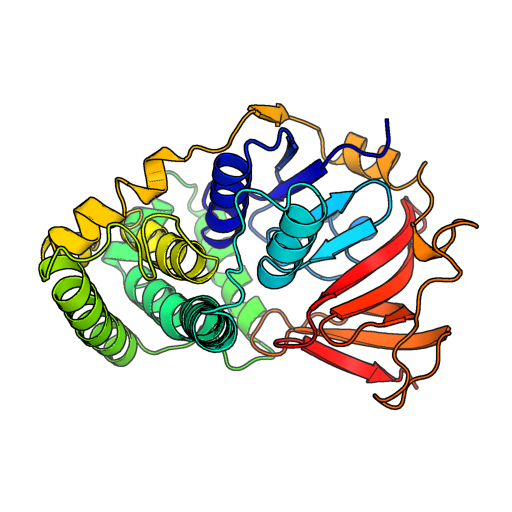.95 154 ALA A O 1
ATOM 1181 N N . VAL A 1 155 ? 58.884 -0.925 -1.278 1.00 20.56 155 VAL A N 1
ATOM 1182 C CA . VAL A 1 155 ? 57.894 -0.747 -0.217 1.00 20.12 155 VAL A CA 1
ATOM 1183 C C . VAL A 1 155 ? 56.888 0.351 -0.576 1.00 21.67 155 VAL A C 1
ATOM 1184 O O . VAL A 1 155 ? 55.683 0.172 -0.410 1.00 22.08 155 VAL A O 1
ATOM 1188 N N . ALA A 1 156 ? 57.375 1.474 -1.099 1.00 22.35 156 ALA A N 1
ATOM 1189 C CA . ALA A 1 156 ? 56.481 2.566 -1.463 1.00 23.27 156 ALA A CA 1
ATOM 1190 C C . ALA A 1 156 ? 55.559 2.191 -2.634 1.00 25.94 156 ALA A C 1
ATOM 1191 O O . ALA A 1 156 ? 54.369 2.521 -2.632 1.00 26.18 156 ALA A O 1
ATOM 1193 N N . THR A 1 157 ? 56.100 1.499 -3.631 1.00 18.43 157 THR A N 1
ATOM 1194 C CA . THR A 1 157 ? 55.269 1.098 -4.759 1.00 19.55 157 THR A CA 1
ATOM 1195 C C . THR A 1 157 ? 54.152 0.175 -4.278 1.00 22.49 157 THR A C 1
ATOM 1196 O O . THR A 1 157 ? 52.993 0.343 -4.657 1.00 21.31 157 THR A O 1
ATOM 1200 N N . LEU A 1 158 ? 54.502 -0.784 -3.426 1.00 21.41 158 LEU A N 1
ATOM 1201 C CA . LEU A 1 158 ? 53.498 -1.675 -2.850 1.00 25.85 158 LEU A CA 1
ATOM 1202 C C . LEU A 1 158 ? 52.443 -0.926 -2.025 1.00 25.77 158 LEU A C 1
ATOM 1203 O O . LEU A 1 158 ? 51.250 -1.128 -2.234 1.00 25.46 158 LEU A O 1
ATOM 1208 N N . GLN A 1 159 ? 52.876 -0.056 -1.112 1.00 24.34 159 GLN A N 1
ATOM 1209 C CA . GLN A 1 159 ? 51.930 0.660 -0.252 1.00 26.46 159 GLN A CA 1
ATOM 1210 C C . GLN A 1 159 ? 50.995 1.544 -1.060 1.00 25.68 159 GLN A C 1
ATOM 1211 O O . GLN A 1 159 ? 49.779 1.561 -0.827 1.00 27.19 159 GLN A O 1
ATOM 1217 N N . VAL A 1 160 ? 51.562 2.275 -2.016 1.00 25.42 160 VAL A N 1
ATOM 1218 C CA . VAL A 1 160 ? 50.767 3.157 -2.859 1.00 23.48 160 VAL A CA 1
ATOM 1219 C C . VAL A 1 160 ? 49.768 2.354 -3.704 1.00 25.74 160 VAL A C 1
ATOM 1220 O O . VAL A 1 160 ? 48.584 2.690 -3.767 1.00 21.83 160 VAL A O 1
ATOM 1224 N N . PHE A 1 161 ? 50.230 1.277 -4.334 1.00 22.92 161 PHE A N 1
ATOM 1225 C CA . PHE A 1 161 ? 49.340 0.522 -5.205 1.00 18.27 161 PHE A CA 1
ATOM 1226 C C . PHE A 1 161 ? 48.260 -0.230 -4.439 1.00 22.34 161 PHE A C 1
ATOM 1227 O O . PHE A 1 161 ? 47.097 -0.222 -4.844 1.00 24.43 161 PHE A O 1
ATOM 1235 N N . LEU A 1 162 ? 48.637 -0.878 -3.339 1.00 23.22 162 LEU A N 1
ATOM 1236 C CA . LEU A 1 162 ? 47.662 -1.605 -2.526 1.00 23.41 162 LEU A CA 1
ATOM 1237 C C . LEU A 1 162 ? 46.517 -0.710 -2.026 1.00 23.81 162 LEU A C 1
ATOM 1238 O O . LEU A 1 162 ? 45.359 -1.137 -1.976 1.00 25.35 162 LEU A O 1
ATOM 1243 N N . ALA A 1 163 ? 46.830 0.536 -1.684 1.00 19.97 163 ALA A N 1
ATOM 1244 C CA . ALA A 1 163 ? 45.787 1.465 -1.248 1.00 24.69 163 ALA A CA 1
ATOM 1245 C C . ALA A 1 163 ? 44.815 1.801 -2.380 1.00 26.89 163 ALA A C 1
ATOM 1246 O O . ALA A 1 163 ? 43.615 1.941 -2.154 1.00 28.86 163 ALA A O 1
ATOM 1248 N N . GLN A 1 164 ? 45.332 1.930 -3.598 1.00 26.38 164 GLN A N 1
ATOM 1249 C CA . GLN A 1 164 ? 44.471 2.200 -4.750 1.00 25.70 164 GLN A CA 1
ATOM 1250 C C . GLN 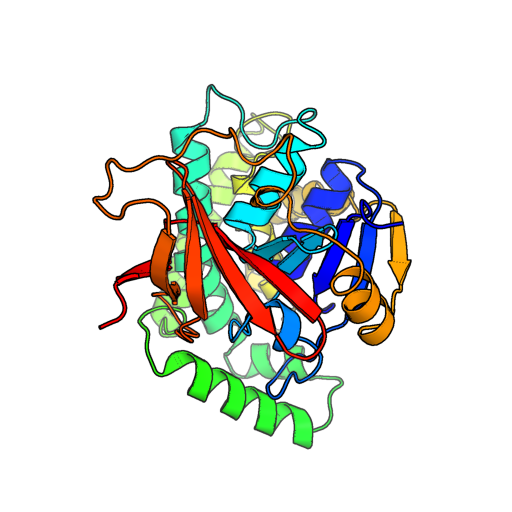A 1 164 ? 43.611 0.978 -5.080 1.00 26.58 164 GLN A C 1
ATOM 1251 O O . GLN A 1 164 ? 42.451 1.102 -5.460 1.00 26.75 164 GLN A O 1
ATOM 1257 N N . LEU A 1 165 ? 44.188 -0.205 -4.917 1.00 25.03 165 LEU A N 1
ATOM 1258 C CA . LEU A 1 165 ? 43.477 -1.454 -5.142 1.00 25.87 165 LEU A CA 1
ATOM 1259 C C . LEU A 1 165 ? 42.352 -1.599 -4.108 1.00 29.41 165 LEU A C 1
ATOM 1260 O O . LEU A 1 165 ? 41.213 -1.923 -4.450 1.00 25.15 165 LEU A O 1
ATOM 1265 N N . GLU A 1 166 ? 42.684 -1.336 -2.845 1.00 27.33 166 GLU A N 1
ATOM 1266 C CA . GLU A 1 166 ? 41.715 -1.385 -1.751 1.00 26.79 166 GLU A CA 1
ATOM 1267 C C . GLU A 1 166 ? 40.568 -0.392 -1.966 1.00 30.79 166 GLU A C 1
ATOM 1268 O O . GLU A 1 166 ? 39.395 -0.738 -1.808 1.00 28.50 166 GLU A O 1
ATOM 1274 N N . ARG A 1 167 ? 40.917 0.842 -2.323 1.00 28.32 167 ARG A N 1
ATOM 1275 C CA . ARG A 1 167 ? 39.932 1.879 -2.617 1.00 26.70 167 ARG A CA 1
ATOM 1276 C C . ARG A 1 167 ? 38.949 1.440 -3.712 1.00 31.36 167 ARG A C 1
ATOM 1277 O O . ARG A 1 167 ? 37.746 1.665 -3.607 1.00 32.66 167 ARG A O 1
ATOM 1285 N N . GLN A 1 168 ? 39.472 0.824 -4.769 1.00 28.70 168 GLN A N 1
ATOM 1286 C CA . GLN A 1 168 ? 38.649 0.421 -5.896 1.00 25.68 168 GLN A CA 1
ATOM 1287 C C . GLN A 1 168 ? 37.664 -0.672 -5.483 1.00 27.38 168 GLN A C 1
ATOM 1288 O O . GLN A 1 168 ? 36.485 -0.608 -5.798 1.00 30.17 168 GLN A O 1
ATOM 1294 N N . PHE A 1 169 ? 38.161 -1.677 -4.780 1.00 26.58 169 PHE A N 1
ATOM 1295 C CA . PHE A 1 169 ? 37.320 -2.769 -4.339 1.00 29.44 169 PHE A CA 1
ATOM 1296 C C . PHE A 1 169 ? 36.325 -2.341 -3.254 1.00 35.25 169 PHE A C 1
ATOM 1297 O O . PHE A 1 169 ? 35.205 -2.859 -3.204 1.00 32.82 169 PHE A O 1
ATOM 1305 N N . ALA A 1 170 ? 36.719 -1.391 -2.408 1.00 30.70 170 ALA A N 1
ATOM 1306 C CA . ALA A 1 170 ? 35.849 -0.952 -1.311 1.00 34.91 170 ALA A CA 1
ATOM 1307 C C . ALA A 1 170 ? 34.544 -0.323 -1.799 1.00 38.75 170 ALA A C 1
ATOM 1308 O O . ALA A 1 170 ? 33.546 -0.322 -1.077 1.00 39.76 170 ALA A O 1
ATOM 1310 N N . THR A 1 171 ? 34.549 0.215 -3.016 1.00 39.03 171 THR A N 1
ATOM 1311 C CA . THR A 1 171 ? 33.329 0.789 -3.588 1.00 42.61 171 THR A CA 1
ATOM 1312 C C . THR A 1 171 ? 32.263 -0.288 -3.794 1.00 44.98 171 THR A C 1
ATOM 1313 O O . THR A 1 171 ? 31.080 0.021 -3.905 1.00 45.25 171 THR A O 1
ATOM 1317 N N . GLY A 1 172 ? 32.699 -1.546 -3.857 1.00 44.71 172 GLY A N 1
ATOM 1318 C CA . GLY A 1 172 ? 31.807 -2.678 -4.040 1.00 41.83 172 GLY A CA 1
ATOM 1319 C C . GLY A 1 172 ? 31.167 -2.774 -5.417 1.00 43.33 172 GLY A C 1
ATOM 1320 O O . GLY A 1 172 ? 30.241 -3.555 -5.616 1.00 41.32 172 GLY A O 1
ATOM 1321 N N . GLU A 1 173 ? 31.655 -1.993 -6.377 1.00 44.79 173 GLU A N 1
ATOM 1322 C CA . GLU A 1 173 ? 31.031 -1.956 -7.701 1.00 47.58 173 GLU A CA 1
ATOM 1323 C C . GLU A 1 173 ? 31.203 -3.252 -8.498 1.00 47.20 173 GLU A C 1
ATOM 1324 O O . GLU A 1 173 ? 30.240 -3.745 -9.086 1.00 50.13 173 GLU A O 1
ATOM 1330 N N . HIS A 1 174 ? 32.418 -3.799 -8.515 1.00 41.07 174 HIS A N 1
ATOM 1331 C CA . HIS A 1 174 ? 32.697 -5.035 -9.254 1.00 42.91 174 HIS A CA 1
ATOM 1332 C C . HIS A 1 174 ? 33.553 -6.001 -8.433 1.00 37.91 174 HIS A C 1
ATOM 1333 O O . HIS A 1 174 ? 34.372 -5.572 -7.621 1.00 38.23 174 HIS A O 1
ATOM 1340 N N . ILE A 1 175 ? 33.380 -7.301 -8.647 1.00 32.52 175 ILE A N 1
ATOM 1341 C CA . ILE A 1 175 ? 34.150 -8.278 -7.879 1.00 35.50 175 ILE A CA 1
ATOM 1342 C C . ILE A 1 175 ? 35.574 -8.489 -8.416 1.00 32.36 175 ILE A C 1
ATOM 1343 O O . ILE A 1 175 ? 36.439 -8.998 -7.706 1.00 34.83 175 ILE A O 1
ATOM 1348 N N . PHE A 1 176 ? 35.808 -8.104 -9.668 1.00 26.00 176 PHE A N 1
ATOM 1349 C CA . PHE A 1 176 ? 37.155 -8.099 -10.240 1.00 25.94 176 PHE A CA 1
ATOM 1350 C C . PHE A 1 176 ? 37.502 -6.696 -10.731 1.00 29.40 176 PHE A C 1
ATOM 1351 O O . PHE A 1 176 ? 36.708 -5.772 -10.577 1.00 31.95 176 PHE A O 1
ATOM 1359 N N . LEU A 1 177 ? 38.689 -6.532 -11.303 1.00 26.65 177 LEU A N 1
ATOM 1360 C CA . LEU A 1 177 ? 39.181 -5.207 -11.664 1.00 28.30 177 LEU A CA 1
ATOM 1361 C C . LEU A 1 177 ? 38.307 -4.453 -12.677 1.00 33.79 177 LEU A C 1
ATOM 1362 O O . LEU A 1 177 ? 38.189 -3.228 -12.598 1.00 33.15 177 LEU A O 1
ATOM 1367 N N . PHE A 1 178 ? 37.697 -5.173 -13.619 1.00 32.51 178 PHE A N 1
ATOM 1368 C CA . PHE A 1 178 ? 36.920 -4.514 -14.669 1.00 31.11 178 PHE A CA 1
ATOM 1369 C C . PHE A 1 178 ? 35.474 -4.983 -14.787 1.00 34.41 178 PHE A C 1
ATOM 1370 O O . PHE A 1 178 ? 34.764 -4.563 -15.698 1.00 39.87 178 PHE A O 1
ATOM 1378 N N . GLY A 1 179 ? 35.036 -5.853 -13.886 1.00 31.35 179 GLY A N 1
ATOM 1379 C CA . GLY A 1 179 ? 33.680 -6.364 -13.952 1.00 31.28 179 GLY A CA 1
ATOM 1380 C C . GLY A 1 179 ? 33.462 -7.634 -13.150 1.00 35.53 179 GLY A C 1
ATOM 1381 O O . GLY A 1 179 ? 34.149 -7.885 -12.156 1.00 38.97 179 GLY A O 1
ATOM 1382 N N . GLU A 1 180 ? 32.505 -8.442 -13.594 1.00 33.76 180 GLU A N 1
ATOM 1383 C CA . GLU A 1 180 ? 32.122 -9.651 -12.874 1.00 38.60 180 GLU A CA 1
ATOM 1384 C C . GLU A 1 180 ? 32.932 -10.853 -13.340 1.00 35.54 180 GLU A C 1
ATOM 1385 O O . GLU A 1 180 ? 32.742 -11.966 -12.853 1.00 38.22 180 GLU A O 1
ATOM 1391 N N . GLN A 1 181 ? 33.827 -10.616 -14.294 1.00 33.03 181 GLN A N 1
ATOM 1392 C CA . GLN A 1 181 ? 34.771 -11.627 -14.755 1.00 33.62 181 GLN A CA 1
ATOM 1393 C C . GLN A 1 181 ? 36.169 -11.039 -14.680 1.00 34.66 181 GLN A C 1
ATOM 1394 O O . GLN A 1 181 ? 36.363 -9.851 -14.974 1.00 30.48 181 GLN A O 1
ATOM 1400 N N . PRO A 1 182 ? 37.158 -11.865 -14.306 1.00 31.75 182 PRO A N 1
ATOM 1401 C CA . PRO A 1 182 ? 38.540 -11.372 -14.279 1.00 30.08 182 PRO A CA 1
ATOM 1402 C C . PRO A 1 182 ? 39.037 -11.141 -15.702 1.00 33.69 182 PRO A C 1
ATOM 1403 O O . PRO A 1 182 ? 38.513 -11.750 -16.633 1.00 34.59 182 PRO A O 1
ATOM 1407 N N . THR A 1 183 ? 40.006 -10.245 -15.859 1.00 30.18 183 THR A N 1
ATOM 1408 C CA . THR A 1 183 ? 40.679 -10.053 -17.131 1.00 26.03 183 THR A CA 1
ATOM 1409 C C . THR A 1 183 ? 42.135 -10.450 -16.946 1.00 25.80 183 THR A C 1
ATOM 1410 O O . THR A 1 183 ? 42.552 -10.830 -15.844 1.00 26.92 183 THR A O 1
ATOM 1414 N N . ILE A 1 184 ? 42.911 -10.345 -18.019 1.00 23.37 184 ILE A N 1
ATOM 1415 C CA . ILE A 1 184 ? 44.341 -10.624 -17.956 1.00 21.77 184 ILE A CA 1
ATOM 1416 C C . ILE A 1 184 ? 45.037 -9.802 -16.852 1.00 20.58 184 ILE A C 1
ATOM 1417 O O . ILE A 1 184 ? 45.990 -10.265 -16.227 1.00 22.86 184 ILE A O 1
ATOM 1422 N N . ALA A 1 185 ? 44.532 -8.600 -16.594 1.00 20.86 185 ALA A N 1
ATOM 1423 C CA . ALA A 1 185 ? 45.141 -7.715 -15.602 1.00 20.23 185 ALA A CA 1
ATOM 1424 C C . ALA A 1 185 ? 44.949 -8.236 -14.180 1.00 19.45 185 ALA A C 1
ATOM 1425 O O . ALA A 1 185 ? 45.816 -8.055 -13.319 1.00 24.49 185 ALA A O 1
ATOM 1427 N N . ASP A 1 186 ? 43.822 -8.891 -13.940 1.00 22.08 186 ASP A N 1
ATOM 1428 C CA . ASP A 1 186 ? 43.560 -9.514 -12.646 1.00 21.88 186 ASP A CA 1
ATOM 1429 C C . ASP A 1 186 ? 44.596 -10.582 -12.370 1.00 23.02 186 ASP A C 1
ATOM 1430 O O . ASP A 1 186 ? 45.137 -10.674 -11.261 1.00 25.51 186 ASP A O 1
ATOM 1435 N N . PHE A 1 187 ? 44.861 -11.399 -13.381 1.00 21.26 187 PHE A N 1
ATOM 1436 C CA . PHE A 1 187 ? 45.805 -12.488 -13.226 1.00 22.12 187 PHE A CA 1
ATOM 1437 C C . PHE A 1 187 ? 47.218 -11.963 -13.048 1.00 19.91 187 PHE A C 1
ATOM 1438 O O . PHE A 1 187 ? 47.977 -12.505 -12.255 1.00 22.87 187 PHE A O 1
ATOM 1446 N N . SER A 1 188 ? 47.560 -10.899 -13.770 1.00 17.97 188 SER A N 1
ATOM 1447 C CA . SER A 1 188 ? 48.903 -10.316 -13.663 1.00 21.53 188 SER A CA 1
ATOM 1448 C C . SER A 1 188 ? 49.154 -9.724 -12.275 1.00 22.63 188 SER A C 1
ATOM 1449 O O . SER A 1 188 ? 50.213 -9.937 -11.699 1.00 22.54 188 SER A O 1
ATOM 1452 N N . VAL A 1 189 ? 48.177 -8.987 -11.749 1.00 18.86 189 VAL A N 1
ATOM 1453 C CA . VAL A 1 189 ? 48.284 -8.439 -10.399 1.00 17.14 189 VAL A CA 1
ATOM 1454 C C . VAL A 1 189 ? 48.309 -9.569 -9.374 1.00 20.52 189 VAL A C 1
ATOM 1455 O O . VAL A 1 189 ? 49.101 -9.547 -8.431 1.00 22.38 189 VAL A O 1
ATOM 1459 N N . TYR A 1 190 ? 47.463 -10.573 -9.581 1.00 21.06 190 TYR A N 1
ATOM 1460 C CA . TYR A 1 190 ? 47.306 -11.645 -8.604 1.00 19.81 190 TYR A CA 1
ATOM 1461 C C . TYR A 1 190 ? 48.598 -12.353 -8.218 1.00 22.38 190 TYR A C 1
ATOM 1462 O O . TYR A 1 190 ? 48.875 -12.543 -7.030 1.00 23.96 190 TYR A O 1
ATOM 1471 N N . HIS A 1 191 ? 49.378 -12.771 -9.210 1.00 18.70 191 HIS A N 1
ATOM 1472 C CA . HIS A 1 191 ? 50.542 -13.607 -8.904 1.00 22.28 191 HIS A CA 1
ATOM 1473 C C . HIS A 1 191 ? 51.637 -12.838 -8.163 1.00 22.32 191 HIS A C 1
ATOM 1474 O O . HIS A 1 191 ? 52.346 -13.418 -7.343 1.00 23.92 191 HIS A O 1
ATOM 1481 N N . ALA A 1 192 ? 51.750 -11.534 -8.423 1.00 17.28 192 ALA A N 1
ATOM 1482 C CA . ALA A 1 192 ? 52.670 -10.699 -7.648 1.00 17.13 192 ALA A CA 1
ATOM 1483 C C . ALA A 1 192 ? 52.285 -10.726 -6.169 1.00 20.38 192 ALA A C 1
ATOM 1484 O O . ALA A 1 192 ? 53.141 -10.849 -5.299 1.00 22.93 192 ALA A O 1
ATOM 1486 N N . LEU A 1 193 ? 50.986 -10.639 -5.887 1.00 16.86 193 LEU A N 1
ATOM 1487 C CA . LEU A 1 193 ? 50.526 -10.596 -4.506 1.00 19.46 193 LEU A CA 1
ATOM 1488 C C . LEU A 1 193 ? 50.573 -11.982 -3.856 1.00 25.87 193 LEU A C 1
ATOM 1489 O O . LEU A 1 193 ? 50.855 -12.113 -2.663 1.00 26.35 193 LEU A O 1
ATOM 1494 N N . TRP A 1 194 ? 50.298 -13.010 -4.659 1.00 25.13 194 TRP A N 1
ATOM 1495 C CA . TRP A 1 194 ? 50.413 -14.413 -4.247 1.00 25.58 194 TRP A CA 1
ATOM 1496 C C . TRP A 1 194 ? 51.835 -14.711 -3.782 1.00 24.14 194 TRP A C 1
ATOM 1497 O O . TRP A 1 194 ? 52.047 -15.416 -2.795 1.00 23.61 194 TRP A O 1
ATOM 1508 N N . PHE A 1 195 ? 52.806 -14.174 -4.514 1.00 21.94 195 PHE A N 1
ATOM 1509 C CA . PHE A 1 195 ? 54.215 -14.313 -4.167 1.00 21.90 195 PHE A CA 1
ATOM 1510 C C . PHE A 1 195 ? 54.473 -13.719 -2.775 1.00 27.03 195 PHE A C 1
ATOM 1511 O O . PHE A 1 195 ? 55.147 -14.331 -1.941 1.00 23.51 195 PHE A O 1
ATOM 1519 N N . ILE A 1 196 ? 53.935 -12.529 -2.524 1.00 26.07 196 ILE A N 1
ATOM 1520 C CA . ILE A 1 196 ? 54.075 -11.908 -1.212 1.00 23.16 196 ILE A CA 1
ATOM 1521 C C . ILE A 1 196 ? 53.413 -12.743 -0.118 1.00 28.31 196 ILE A C 1
ATOM 1522 O O . ILE A 1 196 ? 53.999 -12.942 0.947 1.00 25.35 196 ILE A O 1
ATOM 1527 N N . ARG A 1 197 ? 52.198 -13.229 -0.378 1.00 28.67 197 ARG A N 1
ATOM 1528 C CA . ARG A 1 197 ? 51.496 -14.076 0.588 1.00 29.17 197 ARG A CA 1
ATOM 1529 C C . ARG A 1 197 ? 52.339 -15.293 0.981 1.00 29.87 197 ARG A C 1
ATOM 1530 O O . ARG A 1 197 ? 52.359 -15.690 2.145 1.00 33.29 197 ARG A O 1
ATOM 1538 N N A ARG A 1 198 ? 53.040 -15.866 0.009 0.55 29.04 198 ARG A N 1
ATOM 1539 N N B ARG A 1 198 ? 53.050 -15.866 0.018 0.45 29.39 198 ARG A N 1
ATOM 1540 C CA A ARG A 1 198 ? 53.931 -16.991 0.278 0.55 32.96 198 ARG A CA 1
ATOM 1541 C CA B ARG A 1 198 ? 53.928 -16.997 0.306 0.45 32.71 198 ARG A CA 1
ATOM 1542 C C A ARG A 1 198 ? 55.104 -16.631 1.195 0.55 33.97 198 ARG A C 1
ATOM 1543 C C B ARG A 1 198 ? 55.117 -16.634 1.197 0.45 33.88 198 ARG A C 1
ATOM 1544 O O A ARG A 1 198 ? 55.620 -17.488 1.910 0.55 36.35 198 ARG A O 1
ATOM 1545 O O B ARG A 1 198 ? 55.655 -17.490 1.897 0.45 36.09 198 ARG A O 1
ATOM 1560 N N . ALA A 1 199 ? 55.535 -15.372 1.164 1.00 28.81 199 ALA A N 1
ATOM 1561 C CA . ALA A 1 199 ? 56.606 -14.921 2.046 1.00 29.45 199 ALA A CA 1
ATOM 1562 C C . ALA A 1 199 ? 56.006 -14.601 3.413 1.00 30.50 199 ALA A C 1
ATOM 1563 O O . ALA A 1 199 ? 55.869 -13.431 3.799 1.00 29.56 199 ALA A O 1
ATOM 1565 N N . THR A 1 200 ? 55.659 -15.671 4.125 1.00 31.75 200 THR A N 1
ATOM 1566 C CA . THR A 1 200 ? 54.890 -15.640 5.369 1.00 32.96 200 THR A CA 1
ATOM 1567 C C . THR A 1 200 ? 55.250 -14.519 6.334 1.00 32.01 200 THR A C 1
ATOM 1568 O O . THR A 1 200 ? 54.372 -13.781 6.775 1.00 35.34 200 THR A O 1
ATOM 1572 N N . ALA A 1 201 ? 56.536 -14.380 6.647 1.00 28.72 201 ALA A N 1
ATOM 1573 C CA . ALA A 1 201 ? 56.968 -13.397 7.643 1.00 28.39 201 ALA A CA 1
ATOM 1574 C C . ALA A 1 201 ? 56.661 -11.945 7.264 1.00 31.19 201 ALA A C 1
ATOM 1575 O O . ALA A 1 201 ? 56.526 -11.103 8.138 1.00 32.75 201 ALA A O 1
ATOM 1577 N N . VAL A 1 202 ? 56.558 -11.646 5.971 1.00 28.41 202 VAL A N 1
ATOM 1578 C CA . VAL A 1 202 ? 56.255 -10.279 5.570 1.00 24.88 202 VAL A CA 1
ATOM 1579 C C . VAL A 1 202 ? 54.876 -10.100 4.906 1.00 30.54 202 VAL A C 1
ATOM 1580 O O . VAL A 1 202 ? 54.542 -9.007 4.450 1.00 34.84 202 VAL A O 1
ATOM 1584 N N . ALA A 1 203 ? 54.066 -11.157 4.886 1.00 29.24 203 ALA A N 1
ATOM 1585 C CA . ALA A 1 203 ? 52.755 -11.105 4.229 1.00 27.53 203 ALA A CA 1
ATOM 1586 C C . ALA A 1 203 ? 51.753 -10.137 4.868 1.00 27.34 203 ALA A C 1
ATOM 1587 O O . ALA A 1 203 ? 50.728 -9.824 4.272 1.00 27.99 203 ALA A O 1
ATOM 1589 N N . GLY A 1 204 ? 52.055 -9.655 6.069 1.00 29.71 204 GLY A N 1
ATOM 1590 C CA . GLY A 1 204 ? 51.145 -8.785 6.802 1.00 26.24 204 GLY A CA 1
ATOM 1591 C C . GLY A 1 204 ? 50.728 -7.539 6.047 1.00 28.84 204 GLY A C 1
ATOM 1592 O O . GLY A 1 204 ? 49.665 -6.977 6.299 1.00 28.91 204 GLY A O 1
ATOM 1593 N N . ILE A 1 205 ? 51.568 -7.105 5.114 1.00 30.97 205 ILE A N 1
ATOM 1594 C CA . ILE A 1 205 ? 51.230 -5.969 4.268 1.00 29.73 205 ILE A CA 1
ATOM 1595 C C . ILE A 1 205 ? 49.914 -6.221 3.513 1.00 29.08 205 ILE A C 1
ATOM 1596 O O . ILE A 1 205 ? 49.117 -5.304 3.313 1.00 28.61 205 ILE A O 1
ATOM 1601 N N . LEU A 1 206 ? 49.667 -7.468 3.124 1.00 27.78 206 LEU A N 1
ATOM 1602 C CA . LEU A 1 206 ? 48.418 -7.790 2.437 1.00 32.32 206 LEU A CA 1
ATOM 1603 C C . LEU A 1 206 ? 47.210 -7.670 3.378 1.00 35.60 206 LEU A C 1
ATOM 1604 O O . LEU A 1 206 ? 46.152 -7.158 2.995 1.00 30.92 206 LEU A O 1
ATOM 1609 N N . ASP A 1 207 ? 47.387 -8.117 4.617 1.00 38.32 207 ASP A N 1
ATOM 1610 C CA . ASP A 1 207 ? 46.286 -8.195 5.575 1.00 39.51 207 ASP A CA 1
ATOM 1611 C C . ASP A 1 207 ? 45.762 -6.833 6.023 1.00 38.82 207 ASP A C 1
ATOM 1612 O O . ASP A 1 207 ? 44.636 -6.717 6.499 1.00 39.51 207 ASP A O 1
ATOM 1617 N N . ALA A 1 208 ? 46.572 -5.799 5.833 1.00 33.30 208 ALA A N 1
ATOM 1618 C CA . ALA A 1 208 ? 46.138 -4.429 6.083 1.00 30.97 208 ALA A CA 1
ATOM 1619 C C . ALA A 1 208 ? 45.136 -3.962 5.020 1.00 34.30 208 ALA A C 1
ATOM 1620 O O . ALA A 1 208 ? 44.571 -2.870 5.120 1.00 35.31 208 ALA A O 1
ATOM 1622 N N . HIS A 1 209 ? 44.919 -4.793 4.002 1.00 34.68 209 HIS A N 1
ATOM 1623 C CA . HIS A 1 209 ? 44.023 -4.453 2.896 1.00 28.92 209 HIS A CA 1
ATOM 1624 C C . HIS A 1 209 ? 42.983 -5.560 2.710 1.00 27.80 209 HIS A C 1
ATOM 1625 O O . HIS A 1 209 ? 43.133 -6.413 1.829 1.00 29.23 209 HIS A O 1
ATOM 1632 N N . PRO A 1 210 ? 41.929 -5.545 3.549 1.00 28.41 210 PRO A N 1
ATOM 1633 C CA . PRO A 1 210 ? 40.936 -6.629 3.629 1.00 30.37 210 PRO A CA 1
ATOM 1634 C C . PRO A 1 210 ? 40.234 -6.905 2.304 1.00 30.50 210 PRO A C 1
ATOM 1635 O O . PRO A 1 210 ? 40.000 -8.062 1.982 1.00 35.21 210 PRO A O 1
ATOM 1639 N N . GLU A 1 211 ? 39.888 -5.858 1.566 1.00 31.43 211 GLU A N 1
ATOM 1640 C CA . GLU A 1 211 ? 39.238 -6.022 0.267 1.00 26.99 211 GLU A CA 1
ATOM 1641 C C . GLU A 1 211 ? 40.167 -6.671 -0.751 1.00 29.35 211 GLU A C 1
ATOM 1642 O O . GLU A 1 211 ? 39.724 -7.464 -1.588 1.00 32.20 211 GLU A O 1
ATOM 1648 N N . VAL A 1 212 ? 41.452 -6.333 -0.683 1.00 27.14 212 VAL A N 1
ATOM 1649 C CA . VAL A 1 212 ? 42.432 -6.957 -1.567 1.00 25.03 212 VAL A CA 1
ATOM 1650 C C . VAL A 1 212 ? 42.534 -8.434 -1.224 1.00 26.61 212 VAL A C 1
ATOM 1651 O O . VAL A 1 212 ? 42.592 -9.277 -2.113 1.00 28.91 212 VAL A O 1
ATOM 1655 N N . VAL A 1 213 ? 42.528 -8.752 0.069 1.00 25.46 213 VAL A N 1
ATOM 1656 C CA . VAL A 1 213 ? 42.568 -10.152 0.501 1.00 24.95 213 VAL A CA 1
ATOM 1657 C C . VAL A 1 213 ? 41.329 -10.911 -0.003 1.00 27.78 213 VAL A C 1
ATOM 1658 O O . VAL A 1 213 ? 41.439 -12.017 -0.527 1.00 29.82 213 VAL A O 1
ATOM 1662 N N . ALA A 1 214 ? 40.153 -10.308 0.128 1.00 24.85 214 ALA A N 1
ATOM 1663 C CA . ALA A 1 214 ? 38.941 -10.952 -0.372 1.00 27.78 214 ALA A CA 1
ATOM 1664 C C . ALA A 1 214 ? 39.010 -11.199 -1.884 1.00 29.46 214 ALA A C 1
ATOM 1665 O O . ALA A 1 214 ? 38.600 -12.260 -2.370 1.00 38.36 214 ALA A O 1
ATOM 1667 N N . TRP A 1 215 ? 39.533 -10.226 -2.626 1.00 27.11 215 TRP A N 1
ATOM 1668 C CA . TRP A 1 215 ? 39.671 -10.367 -4.078 1.00 25.19 215 TRP A CA 1
ATOM 1669 C C . TRP A 1 215 ? 40.618 -11.514 -4.432 1.00 24.06 215 TRP A C 1
ATOM 1670 O O . TRP A 1 215 ? 40.355 -12.272 -5.356 1.00 27.55 215 TRP A O 1
ATOM 1681 N N . MET A 1 216 ? 41.713 -11.635 -3.687 1.00 24.64 216 MET A N 1
ATOM 1682 C CA . MET A 1 216 ? 42.655 -12.732 -3.879 1.00 27.21 216 MET A CA 1
ATOM 1683 C C . MET A 1 216 ? 41.963 -14.074 -3.696 1.00 30.11 216 MET A C 1
ATOM 1684 O O . MET A 1 216 ? 42.207 -15.016 -4.459 1.00 35.52 216 MET A O 1
ATOM 1689 N N A HIS A 1 217 ? 41.100 -14.155 -2.687 0.48 30.66 217 HIS A N 1
ATOM 1690 N N B HIS A 1 217 ? 41.091 -14.149 -2.695 0.52 30.65 217 HIS A N 1
ATOM 1691 C CA A HIS A 1 217 ? 40.343 -15.376 -2.418 0.48 31.51 217 HIS A CA 1
ATOM 1692 C CA B HIS A 1 217 ? 40.331 -15.366 -2.414 0.52 31.56 217 HIS A CA 1
ATOM 1693 C C A HIS A 1 217 ? 39.408 -15.729 -3.577 0.48 30.68 217 HIS A C 1
ATOM 1694 C C B HIS A 1 217 ? 39.408 -15.727 -3.575 0.52 30.63 217 HIS A C 1
ATOM 1695 O O A HIS A 1 217 ? 39.289 -16.896 -3.944 0.48 31.41 217 HIS A O 1
ATOM 1696 O O B HIS A 1 217 ? 39.295 -16.894 -3.939 0.52 31.44 217 HIS A O 1
ATOM 1709 N N . ARG A 1 218 ? 38.753 -14.724 -4.153 1.00 30.55 218 ARG A N 1
ATOM 1710 C CA . ARG A 1 218 ? 37.896 -14.946 -5.322 1.00 31.56 218 ARG A CA 1
ATOM 1711 C C . ARG A 1 218 ? 38.736 -15.437 -6.504 1.00 33.50 218 ARG A C 1
ATOM 1712 O O . ARG A 1 218 ? 38.335 -16.358 -7.220 1.00 32.95 218 ARG A O 1
ATOM 1720 N N . MET A 1 219 ? 39.905 -14.832 -6.705 1.00 27.73 219 MET A N 1
ATOM 1721 C CA . MET A 1 219 ? 40.790 -15.267 -7.792 1.00 26.07 219 MET A CA 1
ATOM 1722 C C . MET A 1 219 ? 41.252 -16.707 -7.579 1.00 26.73 219 MET A C 1
ATOM 1723 O O . MET A 1 219 ? 41.211 -17.513 -8.509 1.00 27.16 219 MET A O 1
ATOM 1728 N N . ALA A 1 220 ? 41.662 -17.035 -6.350 1.00 24.89 220 ALA A N 1
ATOM 1729 C CA . ALA A 1 220 ? 42.166 -18.386 -6.044 1.00 27.86 220 ALA A CA 1
ATOM 1730 C C . ALA A 1 220 ? 41.141 -19.481 -6.349 1.00 29.59 220 ALA A C 1
ATOM 1731 O O . ALA A 1 220 ? 41.517 -20.612 -6.660 1.00 27.32 220 ALA A O 1
ATOM 1733 N N . GLY A 1 221 ? 39.857 -19.130 -6.267 1.00 27.64 221 GLY A N 1
ATOM 1734 C CA . GLY A 1 221 ? 38.780 -20.082 -6.472 1.00 28.66 221 GLY A CA 1
ATOM 1735 C C . GLY A 1 221 ? 38.703 -20.676 -7.866 1.00 34.45 221 GLY A C 1
ATOM 1736 O O . GLY A 1 221 ? 38.060 -21.703 -8.064 1.00 34.16 221 GLY A O 1
ATOM 1737 N N . PHE A 1 222 ? 39.351 -20.048 -8.843 1.00 34.06 222 PHE A N 1
ATOM 1738 C CA . PHE A 1 222 ? 39.307 -20.588 -10.199 1.00 29.63 222 PHE A CA 1
ATOM 1739 C C . PHE A 1 222 ? 40.056 -21.917 -10.324 1.00 28.78 222 PHE A C 1
ATOM 1740 O O . PHE A 1 222 ? 39.815 -22.686 -11.259 1.00 31.10 222 PHE A O 1
ATOM 1748 N N . GLY A 1 223 ? 40.948 -22.197 -9.378 1.00 27.57 223 GLY A N 1
ATOM 1749 C CA . GLY A 1 223 ? 41.675 -23.459 -9.387 1.00 23.38 223 GLY A CA 1
ATOM 1750 C C . GLY A 1 223 ? 42.611 -23.564 -10.576 1.00 29.08 223 GLY A C 1
ATOM 1751 O O . GLY A 1 223 ? 42.950 -22.554 -11.213 1.00 27.45 223 GLY A O 1
ATOM 1752 N N . HIS A 1 224 ? 43.027 -24.788 -10.882 1.00 26.00 224 HIS A N 1
ATOM 1753 C CA . HIS A 1 224 ? 44.006 -25.025 -11.936 1.00 25.93 224 HIS A CA 1
ATOM 1754 C C . HIS A 1 224 ? 43.522 -26.091 -12.927 1.00 28.49 224 HIS A C 1
ATOM 1755 O O . HIS A 1 224 ? 44.327 -26.731 -13.603 1.00 28.79 224 HIS A O 1
ATOM 1762 N N . ALA A 1 225 ? 42.203 -26.249 -13.017 1.00 27.12 225 ALA A N 1
ATOM 1763 C CA . ALA A 1 225 ? 41.590 -27.233 -13.911 1.00 31.40 225 ALA A CA 1
ATOM 1764 C C . ALA A 1 225 ? 42.126 -28.641 -13.657 1.00 33.63 225 ALA A C 1
ATOM 1765 O O . ALA A 1 225 ? 42.462 -28.982 -12.530 1.00 34.46 225 ALA A O 1
ATOM 1767 N N . GLN A 1 226 ? 42.218 -29.457 -14.702 1.00 36.39 226 GLN A N 1
ATOM 1768 C CA . GLN A 1 226 ? 42.671 -30.836 -14.531 1.00 42.55 226 GLN A CA 1
ATOM 1769 C C . GLN A 1 226 ? 44.030 -31.053 -15.182 1.00 41.12 226 GLN A C 1
ATOM 1770 O O . GLN A 1 226 ? 44.205 -30.786 -16.369 1.00 37.84 226 GLN A O 1
ATOM 1776 N N . ALA A 1 227 ? 44.985 -31.549 -14.403 1.00 39.46 227 ALA A N 1
ATOM 1777 C CA . ALA A 1 227 ? 46.330 -31.785 -14.903 1.00 38.00 227 ALA A CA 1
ATOM 1778 C C . ALA A 1 227 ? 46.784 -33.214 -14.646 1.00 37.95 227 ALA A C 1
ATOM 1779 O O . ALA A 1 227 ? 46.344 -33.850 -13.689 1.00 38.65 227 ALA A O 1
ATOM 1781 N N . GLN A 1 228 ? 47.655 -33.720 -15.515 1.00 31.07 228 GLN A N 1
ATOM 1782 C CA . GLN A 1 228 ? 48.343 -34.983 -15.272 1.00 29.41 228 GLN A CA 1
ATOM 1783 C C . GLN A 1 228 ? 49.821 -34.714 -15.483 1.00 31.05 228 GLN A C 1
ATOM 1784 O O . GLN A 1 228 ? 50.189 -33.923 -16.354 1.00 31.60 228 GLN A O 1
ATOM 1790 N N . PRO A 1 229 ? 50.678 -35.362 -14.687 1.00 33.05 229 PRO A N 1
ATOM 1791 C CA . PRO A 1 229 ? 52.126 -35.225 -14.868 1.00 30.04 229 PRO A CA 1
ATOM 1792 C C . PRO A 1 229 ? 52.618 -35.855 -16.173 1.00 31.43 229 PRO A C 1
ATOM 1793 O O . PRO A 1 229 ? 52.044 -36.820 -16.676 1.00 32.28 229 PRO A O 1
ATOM 1797 N N . MET A 1 230 ? 53.679 -35.275 -16.719 1.00 30.40 230 MET A N 1
ATOM 1798 C CA . MET A 1 230 ? 54.383 -35.825 -17.862 1.00 30.34 230 MET A CA 1
ATOM 1799 C C . MET A 1 230 ? 55.854 -35.605 -17.567 1.00 33.70 230 MET A C 1
ATOM 1800 O O . MET A 1 230 ? 56.222 -34.575 -16.996 1.00 34.17 230 MET A O 1
ATOM 1805 N N . THR A 1 231 ? 56.699 -36.565 -17.928 1.00 27.70 231 THR A N 1
ATOM 1806 C CA . THR A 1 231 ? 58.124 -36.415 -17.687 1.00 26.60 231 THR A CA 1
ATOM 1807 C C . THR A 1 231 ? 58.719 -35.473 -18.729 1.00 27.55 231 THR A C 1
ATOM 1808 O O . THR A 1 231 ? 58.149 -35.294 -19.798 1.00 29.84 231 THR A O 1
ATOM 1812 N N . PRO A 1 232 ? 59.867 -34.859 -18.413 1.00 30.39 232 PRO A N 1
ATOM 1813 C CA . PRO A 1 232 ? 60.560 -34.016 -19.396 1.00 29.23 232 PRO A CA 1
ATOM 1814 C C . PRO A 1 232 ? 60.931 -34.770 -20.670 1.00 31.97 232 PRO A C 1
ATOM 1815 O O . PRO A 1 232 ? 60.918 -34.174 -21.751 1.00 32.98 232 PRO A O 1
ATOM 1819 N N . ALA A 1 233 ? 61.249 -36.056 -20.541 1.00 29.71 233 ALA A N 1
ATOM 1820 C CA . ALA A 1 233 ? 61.652 -36.882 -21.679 1.00 31.38 233 ALA A CA 1
ATOM 1821 C C . ALA A 1 233 ? 60.471 -37.151 -22.603 1.00 35.52 233 ALA A C 1
ATOM 1822 O O . ALA A 1 233 ? 60.617 -37.129 -23.830 1.00 38.30 233 ALA A O 1
ATOM 1824 N N . GLU A 1 234 ? 59.307 -37.414 -22.009 1.00 35.92 234 GLU A N 1
ATOM 1825 C CA . GLU A 1 234 ? 58.078 -37.616 -22.774 1.00 35.87 234 GLU A CA 1
ATOM 1826 C C . GLU A 1 234 ? 57.747 -36.367 -23.599 1.00 35.49 234 GLU A C 1
ATOM 1827 O O . GLU A 1 234 ? 57.300 -36.465 -24.747 1.00 38.82 234 GLU A O 1
ATOM 1833 N N . ALA A 1 235 ? 57.984 -35.194 -23.016 1.00 28.90 235 ALA A N 1
ATOM 1834 C CA . ALA A 1 235 ? 57.680 -33.933 -23.688 1.00 30.12 235 ALA A CA 1
ATOM 1835 C C . ALA A 1 235 ? 58.611 -33.719 -24.873 1.00 31.52 235 ALA A C 1
ATOM 1836 O O . ALA A 1 235 ? 58.197 -33.214 -25.919 1.00 32.93 235 ALA A O 1
ATOM 1838 N N . LEU A 1 236 ? 59.873 -34.098 -24.696 1.00 31.46 236 LEU A N 1
ATOM 1839 C CA . LEU A 1 236 ? 60.867 -33.989 -25.759 1.00 31.25 236 LEU A CA 1
ATOM 1840 C C . LEU A 1 236 ? 60.515 -34.924 -26.918 1.00 32.38 236 LEU A C 1
ATOM 1841 O O . LEU A 1 236 ? 60.638 -34.552 -28.087 1.00 34.02 236 LEU A O 1
ATOM 1846 N N . ALA A 1 237 ? 60.067 -36.133 -26.595 1.00 27.09 237 ALA A N 1
ATOM 1847 C CA . ALA A 1 237 ? 59.676 -37.084 -27.636 1.00 30.26 237 ALA A CA 1
ATOM 1848 C C . ALA A 1 237 ? 58.508 -36.543 -28.454 1.00 29.98 237 ALA A C 1
ATOM 1849 O O . ALA A 1 237 ? 58.465 -36.695 -29.676 1.00 32.06 237 ALA A O 1
ATOM 1851 N N . ILE A 1 238 ? 57.566 -35.903 -27.772 1.00 30.82 238 ILE A N 1
ATOM 1852 C CA . ILE A 1 238 ? 56.405 -35.324 -28.429 1.00 31.92 238 ILE A CA 1
ATOM 1853 C C . ILE A 1 238 ? 56.790 -34.195 -29.390 1.00 29.21 238 ILE A C 1
ATOM 1854 O O . ILE A 1 238 ? 56.304 -34.147 -30.521 1.00 34.27 238 ILE A O 1
ATOM 1859 N N . ALA A 1 239 ? 57.668 -33.298 -28.950 1.00 29.90 239 ALA A N 1
ATOM 1860 C CA . ALA A 1 239 ? 58.170 -32.234 -29.824 1.00 30.26 239 ALA A CA 1
ATOM 1861 C C . ALA A 1 239 ? 58.889 -32.830 -31.037 1.00 34.61 239 ALA A C 1
ATOM 1862 O O . ALA A 1 239 ? 58.725 -32.373 -32.174 1.00 36.10 239 ALA A O 1
ATOM 1864 N N A ARG A 1 240 ? 59.697 -33.852 -30.781 0.56 32.58 240 ARG A N 1
ATOM 1865 N N B ARG A 1 240 ? 59.685 -33.857 -30.772 0.44 32.87 240 ARG A N 1
ATOM 1866 C CA A ARG A 1 240 ? 60.450 -34.513 -31.837 0.56 35.47 240 ARG A CA 1
ATOM 1867 C CA B ARG A 1 240 ? 60.457 -34.541 -31.796 0.44 35.70 240 ARG A CA 1
ATOM 1868 C C A ARG A 1 240 ? 59.538 -35.093 -32.914 0.56 37.74 240 ARG A C 1
ATOM 1869 C C B ARG A 1 240 ? 59.561 -35.115 -32.894 0.44 37.74 240 ARG A C 1
ATOM 1870 O O A ARG A 1 240 ? 59.773 -34.899 -34.104 0.56 40.46 240 ARG A O 1
ATOM 1871 O O B ARG A 1 240 ? 59.831 -34.936 -34.080 0.44 40.24 240 ARG A O 1
ATOM 1886 N N . ALA A 1 241 ? 58.492 -35.793 -32.491 1.00 36.21 241 ALA A N 1
ATOM 1887 C CA . ALA A 1 241 ? 57.555 -36.401 -33.429 1.00 34.02 241 ALA A CA 1
ATOM 1888 C C . ALA A 1 241 ? 56.684 -35.387 -34.172 1.00 36.05 241 ALA A C 1
ATOM 1889 O O . ALA A 1 241 ? 56.137 -35.691 -35.234 1.00 37.04 241 ALA A O 1
ATOM 1891 N N . ALA A 1 242 ? 56.548 -34.188 -33.613 1.00 28.78 242 ALA A N 1
ATOM 1892 C CA . ALA A 1 242 ? 55.601 -33.213 -34.151 1.00 28.77 242 ALA A CA 1
ATOM 1893 C C . ALA A 1 242 ? 56.208 -32.276 -35.182 1.00 31.06 242 ALA A C 1
ATOM 1894 O O . ALA A 1 242 ? 57.424 -32.050 -35.207 1.00 32.42 242 ALA A O 1
ATOM 1896 N N . THR A 1 243 ? 55.334 -31.731 -36.022 1.00 26.56 243 THR A N 1
ATOM 1897 C CA . THR A 1 243 ? 55.696 -30.697 -36.978 1.00 30.65 243 THR A CA 1
ATOM 1898 C C . THR A 1 243 ? 55.089 -29.361 -36.524 1.00 31.65 243 THR A C 1
ATOM 1899 O O . THR A 1 243 ? 53.887 -29.282 -36.227 1.00 26.66 243 THR A O 1
ATOM 1903 N N . PRO A 1 244 ? 55.918 -28.304 -36.460 1.00 30.93 244 PRO A N 1
ATOM 1904 C CA . PRO A 1 244 ? 55.417 -26.981 -36.054 1.00 30.08 244 PRO A CA 1
ATOM 1905 C C . PRO A 1 244 ? 54.326 -26.515 -37.005 1.00 33.05 244 PRO A C 1
ATOM 1906 O O . PRO A 1 244 ? 54.396 -26.809 -38.202 1.00 35.71 244 PRO A O 1
ATOM 1910 N N . ARG A 1 245 ? 53.341 -25.800 -36.475 1.00 31.50 245 ARG A N 1
ATOM 1911 C CA . ARG A 1 245 ? 52.192 -25.342 -37.250 1.00 33.02 245 ARG A CA 1
ATOM 1912 C C . ARG A 1 245 ? 52.575 -24.586 -38.530 1.00 35.32 245 ARG A C 1
ATOM 1913 O O . ARG A 1 245 ? 51.941 -24.753 -39.577 1.00 37.75 245 ARG A O 1
ATOM 1921 N N . ALA A 1 246 ? 53.621 -23.769 -38.450 1.00 32.86 246 ALA A N 1
ATOM 1922 C CA . ALA A 1 246 ? 54.031 -22.953 -39.587 1.00 30.81 246 ALA A CA 1
ATOM 1923 C C . ALA A 1 246 ? 54.598 -23.805 -40.721 1.00 33.83 246 ALA A C 1
ATOM 1924 O O . ALA A 1 246 ? 54.731 -23.336 -41.848 1.00 36.20 246 ALA A O 1
ATOM 1926 N N . LEU A 1 247 ? 54.936 -25.053 -40.418 1.00 32.90 247 LEU A N 1
ATOM 1927 C CA . LEU A 1 247 ? 55.500 -25.940 -41.425 1.00 35.32 247 LEU A CA 1
ATOM 1928 C C . LEU A 1 247 ? 54.462 -26.925 -41.962 1.00 35.01 247 LEU A C 1
ATOM 1929 O O . LEU A 1 247 ? 54.769 -27.743 -42.817 1.00 36.22 247 LEU A O 1
ATOM 1934 N N . THR A 1 248 ? 53.232 -26.848 -41.466 1.00 32.83 248 THR A N 1
ATOM 1935 C CA . THR A 1 248 ? 52.163 -27.662 -42.038 1.00 35.18 248 THR A CA 1
ATOM 1936 C C . THR A 1 248 ? 51.552 -26.936 -43.226 1.00 37.47 248 THR A C 1
ATOM 1937 O O . THR A 1 248 ? 51.624 -25.707 -43.312 1.00 34.97 248 THR A O 1
ATOM 1941 N N . ASP A 1 249 ? 50.947 -27.700 -44.132 1.00 42.20 249 ASP A N 1
ATOM 1942 C CA . ASP A 1 249 ? 50.307 -27.144 -45.321 1.00 49.48 249 ASP A CA 1
ATOM 1943 C C . ASP A 1 249 ? 49.221 -26.132 -44.971 1.00 48.77 249 ASP A C 1
ATOM 1944 O O . ASP A 1 249 ? 49.032 -25.141 -45.678 1.00 51.60 249 ASP A O 1
ATOM 1949 N N . ALA A 1 250 ? 48.514 -26.377 -43.875 1.00 46.78 250 ALA A N 1
ATOM 1950 C CA . ALA A 1 250 ? 47.445 -25.481 -43.453 1.00 48.53 250 ALA A CA 1
ATOM 1951 C C . ALA A 1 250 ? 47.985 -24.191 -42.842 1.00 48.02 250 ALA A C 1
ATOM 1952 O O . ALA A 1 250 ? 47.491 -23.107 -43.142 1.00 51.45 250 ALA A O 1
ATOM 1954 N N . GLY A 1 251 ? 49.006 -24.310 -41.996 1.00 42.83 251 GLY A N 1
ATOM 1955 C CA . GLY A 1 251 ? 49.556 -23.156 -41.307 1.00 38.81 251 GLY A CA 1
ATOM 1956 C C . GLY A 1 251 ? 50.529 -22.310 -42.115 1.00 39.36 251 GLY A C 1
ATOM 1957 O O . GLY A 1 251 ? 50.815 -21.161 -41.758 1.00 38.95 251 GLY A O 1
ATOM 1958 N N . ALA A 1 252 ? 51.046 -22.869 -43.204 1.00 36.77 252 ALA A N 1
ATOM 1959 C CA . ALA A 1 252 ? 52.063 -22.178 -43.995 1.00 38.61 252 ALA A CA 1
ATOM 1960 C C . ALA A 1 252 ? 51.533 -20.927 -44.706 1.00 41.95 252 ALA A C 1
ATOM 1961 O O . ALA A 1 252 ? 52.304 -20.012 -45.018 1.00 40.45 252 ALA A O 1
ATOM 1963 N N . GLY A 1 253 ? 50.228 -20.891 -44.971 1.00 39.19 253 GLY A N 1
ATOM 1964 C CA . GLY A 1 253 ? 49.633 -19.749 -45.645 1.00 35.47 253 GLY A CA 1
ATOM 1965 C C . GLY A 1 253 ? 49.238 -18.603 -44.727 1.00 40.03 253 GLY A C 1
ATOM 1966 O O . GLY A 1 253 ? 48.697 -17.596 -45.190 1.00 42.98 253 GLY A O 1
ATOM 1967 N N . ALA A 1 254 ? 49.494 -18.750 -43.426 1.00 37.36 254 ALA A N 1
ATOM 1968 C CA . ALA A 1 254 ? 49.136 -17.710 -42.459 1.00 32.96 254 ALA A CA 1
ATOM 1969 C C . ALA A 1 254 ? 49.775 -16.373 -42.823 1.00 34.03 254 ALA A C 1
ATOM 1970 O O . ALA A 1 254 ? 50.891 -16.335 -43.346 1.00 31.35 254 ALA A O 1
ATOM 1972 N N . ASP A 1 255 ? 49.056 -15.286 -42.555 1.00 33.37 255 ASP A N 1
ATOM 1973 C CA . ASP A 1 255 ? 49.569 -13.946 -42.801 1.00 38.12 255 ASP A CA 1
ATOM 1974 C C . ASP A 1 255 ? 50.866 -13.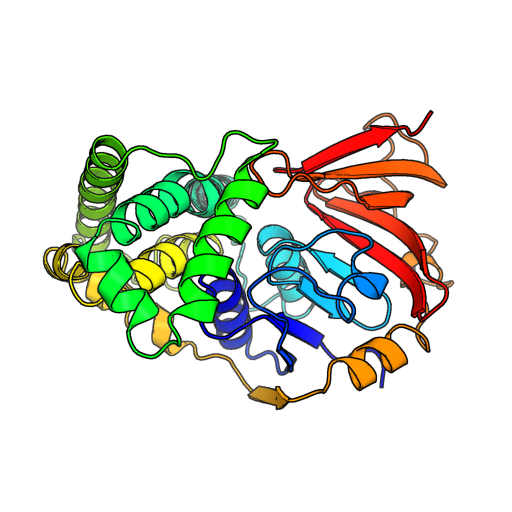696 -42.043 1.00 37.95 255 ASP A C 1
ATOM 1975 O O . ASP A 1 255 ? 50.999 -14.051 -40.864 1.00 34.35 255 ASP A O 1
ATOM 1980 N N . PHE A 1 256 ? 51.815 -13.080 -42.735 1.00 36.52 256 PHE A N 1
ATOM 1981 C CA . PHE A 1 256 ? 53.100 -12.726 -42.158 1.00 33.11 256 PHE A CA 1
ATOM 1982 C C . PHE A 1 256 ? 53.241 -11.210 -42.163 1.00 32.82 256 PHE A C 1
ATOM 1983 O O . PHE A 1 256 ? 53.302 -10.590 -43.228 1.00 32.86 256 PHE A O 1
ATOM 1991 N N . ASP A 1 257 ? 53.307 -10.620 -40.975 1.00 30.17 257 ASP A N 1
ATOM 1992 C CA . ASP A 1 257 ? 53.493 -9.183 -40.842 1.00 32.57 257 ASP A CA 1
ATOM 1993 C C . ASP A 1 257 ? 54.941 -8.768 -41.150 1.00 35.06 257 ASP A C 1
ATOM 1994 O O . ASP A 1 257 ? 55.833 -8.920 -40.314 1.00 35.02 257 ASP A O 1
ATOM 1999 N N . ALA A 1 258 ? 55.164 -8.216 -42.340 1.00 38.91 258 ALA A N 1
ATOM 2000 C CA . ALA A 1 258 ? 56.501 -7.773 -42.738 1.00 37.62 258 ALA A CA 1
ATOM 2001 C C . ALA A 1 258 ? 56.721 -6.268 -42.561 1.00 37.85 258 ALA A C 1
ATOM 2002 O O . ALA A 1 258 ? 57.794 -5.756 -42.890 1.00 40.94 258 ALA A O 1
ATOM 2004 N N . ARG A 1 259 ? 55.724 -5.569 -42.025 1.00 38.22 259 ARG A N 1
ATOM 2005 C CA . ARG A 1 259 ? 55.845 -4.129 -41.773 1.00 47.04 259 ARG A CA 1
ATOM 2006 C C . ARG A 1 259 ? 57.014 -3.767 -40.845 1.00 48.73 259 ARG A C 1
ATOM 2007 O O . ARG A 1 259 ? 57.529 -2.651 -40.900 1.00 50.66 259 ARG A O 1
ATOM 2015 N N . TYR A 1 260 ? 57.434 -4.702 -39.995 1.00 42.88 260 TYR A N 1
ATOM 2016 C CA . TYR A 1 260 ? 58.549 -4.437 -39.080 1.00 40.31 260 TYR A CA 1
ATOM 2017 C C . TYR A 1 260 ? 59.910 -4.474 -39.773 1.00 39.06 260 TYR A C 1
ATOM 2018 O O . TYR A 1 260 ? 60.931 -4.195 -39.145 1.00 38.45 260 TYR A O 1
ATOM 2027 N N . GLY A 1 261 ? 59.929 -4.828 -41.056 1.00 34.88 261 GLY A N 1
ATOM 2028 C CA . GLY A 1 261 ? 61.151 -4.736 -41.834 1.00 34.18 261 GLY A CA 1
ATOM 2029 C C . GLY A 1 261 ? 62.029 -5.975 -41.859 1.00 41.00 261 GLY A C 1
ATOM 2030 O O . GLY A 1 261 ? 63.172 -5.911 -42.310 1.00 44.71 261 GLY A O 1
ATOM 2031 N N . LEU A 1 262 ? 61.514 -7.102 -41.376 1.00 40.59 262 LEU A N 1
ATOM 2032 C CA . LEU A 1 262 ? 62.242 -8.368 -41.494 1.00 36.93 262 LEU A CA 1
ATOM 2033 C C . LEU A 1 262 ? 61.409 -9.366 -42.276 1.00 36.35 262 LEU A C 1
ATOM 2034 O O . LEU A 1 262 ? 60.396 -9.855 -41.784 1.00 36.99 262 LEU A O 1
ATOM 2039 N N . PRO A 1 263 ? 61.828 -9.669 -43.508 1.00 35.11 263 PRO A N 1
ATOM 2040 C CA . PRO A 1 263 ? 61.043 -10.603 -44.319 1.00 38.27 263 PRO A CA 1
ATOM 2041 C C . PRO A 1 263 ? 61.064 -12.029 -43.760 1.00 37.67 263 PRO A C 1
ATOM 2042 O O . PRO A 1 263 ? 61.950 -12.388 -42.976 1.00 33.93 263 PRO A O 1
ATOM 2046 N N . LYS A 1 264 ? 60.071 -12.817 -44.157 1.00 37.27 264 LYS A N 1
ATOM 2047 C CA . LYS A 1 264 ? 59.971 -14.213 -43.762 1.00 37.86 264 LYS A CA 1
ATOM 2048 C C . LYS A 1 264 ? 61.241 -14.968 -44.133 1.00 36.04 264 LYS A C 1
ATOM 2049 O O . LYS A 1 264 ? 61.764 -14.812 -45.234 1.00 38.52 264 LYS A O 1
ATOM 2055 N N . GLY A 1 265 ? 61.735 -15.778 -43.205 1.00 32.86 265 GLY A N 1
ATOM 2056 C CA . GLY A 1 265 ? 62.941 -16.544 -43.429 1.00 26.90 265 GLY A CA 1
ATOM 2057 C C . GLY A 1 265 ? 64.209 -15.916 -42.880 1.00 31.26 265 GLY A C 1
ATOM 2058 O O . GLY A 1 265 ? 65.234 -16.585 -42.776 1.00 34.82 265 GLY A O 1
ATOM 2059 N N . THR A 1 266 ? 64.162 -14.632 -42.536 1.00 31.76 266 THR A N 1
ATOM 2060 C CA . THR A 1 266 ? 65.361 -13.942 -42.044 1.00 32.04 266 THR A CA 1
ATOM 2061 C C . THR A 1 266 ? 65.903 -14.613 -40.779 1.00 30.25 266 THR A C 1
ATOM 2062 O O . THR A 1 266 ? 65.145 -14.894 -39.853 1.00 29.24 266 THR A O 1
ATOM 2066 N N . ARG A 1 267 ? 67.207 -14.876 -40.752 1.00 32.12 267 ARG A N 1
ATOM 2067 C CA . ARG A 1 267 ? 67.873 -15.383 -39.557 1.00 29.83 267 ARG A CA 1
ATOM 2068 C C . ARG A 1 267 ? 67.918 -14.286 -38.492 1.00 31.10 267 ARG A C 1
ATOM 2069 O O . ARG A 1 267 ? 68.503 -13.218 -38.712 1.00 30.06 267 ARG A O 1
ATOM 2077 N N . VAL A 1 268 ? 67.303 -14.543 -37.339 1.00 28.72 268 VAL A N 1
ATOM 2078 C CA . VAL A 1 268 ? 67.283 -13.561 -36.254 1.00 28.08 268 VAL A CA 1
ATOM 2079 C C . VAL A 1 268 ? 67.575 -14.176 -34.896 1.00 27.81 268 VAL A C 1
ATOM 2080 O O . VAL A 1 268 ? 67.629 -15.393 -34.749 1.00 27.02 268 VAL A O 1
ATOM 2084 N N . THR A 1 269 ? 67.752 -13.310 -33.905 1.00 27.50 269 THR A N 1
ATOM 2085 C CA . THR A 1 269 ? 67.708 -13.715 -32.512 1.00 25.96 269 THR A CA 1
ATOM 2086 C C . THR A 1 269 ? 66.586 -12.952 -31.843 1.00 26.67 269 THR A C 1
ATOM 2087 O O . THR A 1 269 ? 66.254 -11.828 -32.248 1.00 25.44 269 THR A O 1
ATOM 2091 N N . VAL A 1 270 ? 66.007 -13.573 -30.823 1.00 23.79 270 VAL A N 1
ATOM 2092 C CA . VAL A 1 270 ? 65.005 -12.939 -29.985 1.00 23.69 270 VAL A CA 1
ATOM 2093 C C . VAL A 1 270 ? 65.495 -13.063 -28.546 1.00 26.99 270 VAL A C 1
ATOM 2094 O O . VAL A 1 270 ? 65.959 -14.134 -28.132 1.00 27.13 270 VAL A O 1
ATOM 2098 N N . ALA A 1 271 ? 65.444 -11.966 -27.796 1.00 25.38 271 ALA A N 1
ATOM 2099 C CA . ALA A 1 271 ? 65.942 -11.983 -26.421 1.00 29.42 271 ALA A CA 1
ATOM 2100 C C . ALA A 1 271 ? 65.106 -11.067 -25.534 1.00 29.39 271 ALA A C 1
ATOM 2101 O O . ALA A 1 271 ? 64.649 -10.016 -25.988 1.00 28.80 271 ALA A O 1
ATOM 2103 N N . ALA A 1 272 ? 64.889 -11.477 -24.284 1.00 23.20 272 ALA A N 1
ATOM 2104 C CA . ALA A 1 272 ? 64.205 -10.621 -23.312 1.00 26.18 272 ALA A CA 1
ATOM 2105 C C . ALA A 1 272 ? 65.030 -9.363 -23.093 1.00 24.14 272 ALA A C 1
ATOM 2106 O O . ALA A 1 272 ? 66.244 -9.387 -23.263 1.00 24.92 272 ALA A O 1
ATOM 2108 N N . THR A 1 273 ? 64.388 -8.267 -22.707 1.00 22.75 273 THR A N 1
ATOM 2109 C CA . THR A 1 273 ? 65.126 -7.018 -22.526 1.00 25.31 273 THR A CA 1
ATOM 2110 C C . THR A 1 273 ? 65.268 -6.595 -21.061 1.00 25.42 273 THR A C 1
ATOM 2111 O O . THR A 1 273 ? 66.084 -5.730 -20.738 1.00 26.38 273 THR A O 1
ATOM 2115 N N . ASP A 1 274 ? 64.473 -7.188 -20.176 1.00 23.28 274 ASP A N 1
ATOM 2116 C CA . ASP A 1 274 ? 64.466 -6.749 -18.780 1.00 23.08 274 ASP A CA 1
ATOM 2117 C C . ASP A 1 274 ? 65.425 -7.555 -17.882 1.00 26.75 274 ASP A C 1
ATOM 2118 O O . ASP A 1 274 ? 66.094 -6.987 -17.006 1.00 26.55 274 ASP A O 1
ATOM 2123 N N . TYR A 1 275 ? 65.490 -8.866 -18.113 1.00 20.07 275 TYR A N 1
ATOM 2124 C CA . TYR A 1 275 ? 66.475 -9.739 -17.454 1.00 23.67 275 TYR A CA 1
ATOM 2125 C C . TYR A 1 275 ? 66.459 -11.095 -18.155 1.00 25.59 275 TYR A C 1
ATOM 2126 O O . TYR A 1 275 ? 65.587 -11.341 -18.993 1.00 28.61 275 TYR A O 1
ATOM 2135 N N . ALA A 1 276 ? 67.410 -11.966 -17.819 1.00 25.17 276 ALA A N 1
ATOM 2136 C CA . ALA A 1 276 ? 67.558 -13.260 -18.502 1.00 23.65 276 ALA A CA 1
ATOM 2137 C C . ALA A 1 276 ? 67.629 -13.054 -20.003 1.00 26.30 276 ALA A C 1
ATOM 2138 O O . ALA A 1 276 ? 66.831 -13.616 -20.751 1.00 27.33 276 ALA A O 1
ATOM 2140 N N . VAL A 1 277 ? 68.587 -12.244 -20.439 1.00 28.31 277 VAL A N 1
ATOM 2141 C CA . VAL A 1 277 ? 68.600 -11.753 -21.811 1.00 28.48 277 VAL A CA 1
ATOM 2142 C C . VAL A 1 277 ? 69.190 -12.752 -22.803 1.00 33.07 277 VAL A C 1
ATOM 2143 O O . VAL A 1 277 ? 69.722 -12.371 -23.834 1.00 41.33 277 VAL A O 1
ATOM 2147 N N . ASP A 1 278 ? 69.068 -14.036 -22.490 1.00 31.49 278 ASP A N 1
ATOM 2148 C CA . ASP A 1 278 ? 69.552 -15.109 -23.357 1.00 33.94 278 ASP A CA 1
ATOM 2149 C C . ASP A 1 278 ? 68.928 -15.080 -24.762 1.00 35.08 278 ASP A C 1
ATOM 2150 O O . ASP A 1 278 ? 67.709 -15.204 -24.910 1.00 33.51 278 ASP A O 1
ATOM 2155 N N . PRO A 1 279 ? 69.767 -14.904 -25.798 1.00 33.07 279 PRO A N 1
ATOM 2156 C CA . PRO A 1 279 ? 69.301 -14.819 -27.188 1.00 32.59 279 PRO A CA 1
ATOM 2157 C C . PRO A 1 279 ? 68.907 -16.188 -27.714 1.00 33.32 279 PRO A C 1
ATOM 2158 O O . PRO A 1 279 ? 69.609 -17.168 -27.468 1.00 38.67 279 PRO A O 1
ATOM 2162 N N . VAL A 1 280 ? 67.787 -16.253 -28.419 1.00 28.30 280 VAL A N 1
ATOM 2163 C CA . VAL A 1 280 ? 67.351 -17.489 -29.037 1.00 24.09 280 VAL A CA 1
ATOM 2164 C C . VAL A 1 280 ? 67.410 -17.265 -30.539 1.00 25.63 280 VAL A C 1
ATOM 2165 O O . VAL A 1 280 ? 66.791 -16.323 -31.053 1.00 23.50 280 VAL A O 1
ATOM 2169 N N . GLU A 1 281 ? 68.156 -18.114 -31.241 1.00 22.02 281 GLU A N 1
ATOM 2170 C CA . GLU A 1 281 ? 68.384 -17.924 -32.669 1.00 26.62 281 GLU A CA 1
ATOM 2171 C C . GLU A 1 281 ? 67.525 -18.834 -33.557 1.00 28.85 281 GLU A C 1
ATOM 2172 O O . GLU A 1 281 ? 67.304 -20.005 -33.238 1.00 30.29 281 GLU A O 1
ATOM 2178 N N . GLY A 1 282 ? 67.048 -18.291 -34.675 1.00 26.82 282 GLY A N 1
ATOM 2179 C CA . GLY A 1 282 ? 66.385 -19.099 -35.681 1.00 25.10 282 GLY A CA 1
ATOM 2180 C C . GLY A 1 282 ? 65.905 -18.292 -36.865 1.00 28.56 282 GLY A C 1
ATOM 2181 O O . GLY A 1 282 ? 66.180 -17.089 -36.974 1.00 33.01 282 GLY A O 1
ATOM 2182 N N . ASP A 1 283 ? 65.171 -18.949 -37.756 1.00 28.10 283 ASP A N 1
ATOM 2183 C CA . ASP A 1 283 ? 64.581 -18.263 -38.899 1.00 28.35 283 ASP A CA 1
ATOM 2184 C C . ASP A 1 283 ? 63.210 -17.695 -38.553 1.00 26.30 283 ASP A C 1
ATOM 2185 O O . ASP A 1 283 ? 62.373 -18.375 -37.964 1.00 24.84 283 ASP A O 1
ATOM 2190 N N . LEU A 1 284 ? 62.973 -16.448 -38.935 1.00 25.57 284 LEU A N 1
ATOM 2191 C CA . LEU A 1 284 ? 61.710 -15.808 -38.608 1.00 27.12 284 LEU A CA 1
ATOM 2192 C C . LEU A 1 284 ? 60.623 -16.305 -39.555 1.00 31.34 284 LEU A C 1
ATOM 2193 O O . LEU A 1 284 ? 60.557 -15.875 -40.712 1.00 33.32 284 LEU A O 1
ATOM 2198 N N . VAL A 1 285 ? 59.775 -17.211 -39.076 1.00 26.67 285 VAL A N 1
ATOM 2199 C CA . VAL A 1 285 ? 58.754 -17.796 -39.947 1.00 27.21 285 VAL A CA 1
ATOM 2200 C C . VAL A 1 285 ? 57.338 -17.424 -39.506 1.00 31.41 285 VAL A C 1
ATOM 2201 O O . VAL A 1 285 ? 56.375 -17.581 -40.263 1.00 30.86 285 VAL A O 1
ATOM 2205 N N . VAL A 1 286 ? 57.221 -16.920 -38.280 1.00 29.25 286 VAL A N 1
ATOM 2206 C CA . VAL A 1 286 ? 55.938 -16.467 -37.771 1.00 25.45 286 VAL A CA 1
ATOM 2207 C C . VAL A 1 286 ? 56.070 -15.020 -37.341 1.00 28.53 286 VAL A C 1
ATOM 2208 O O . VAL A 1 286 ? 56.962 -14.669 -36.550 1.00 26.56 286 VAL A O 1
ATOM 2212 N N . SER A 1 287 ? 55.194 -14.175 -37.870 1.00 24.39 287 SER A N 1
ATOM 2213 C CA . SER A 1 287 ? 55.225 -12.758 -37.533 1.00 25.55 287 SER A CA 1
ATOM 2214 C C . SER A 1 287 ? 53.820 -12.184 -37.544 1.00 28.49 287 SER A C 1
ATOM 2215 O O . SER A 1 287 ? 53.179 -12.124 -38.592 1.00 30.97 287 SER A O 1
ATOM 2218 N N . THR A 1 288 ? 53.331 -11.791 -36.375 1.00 27.95 288 THR A N 1
ATOM 2219 C CA . THR A 1 288 ? 52.073 -11.065 -36.291 1.00 27.31 288 THR A CA 1
ATOM 2220 C C . THR A 1 288 ? 52.333 -9.699 -35.677 1.00 28.39 288 THR A C 1
ATOM 2221 O O . THR A 1 288 ? 53.476 -9.322 -35.426 1.00 29.47 288 THR A O 1
ATOM 2225 N N . ARG A 1 289 ? 51.269 -8.952 -35.448 1.00 31.24 289 ARG A N 1
ATOM 2226 C CA . ARG A 1 289 ? 51.402 -7.617 -34.897 1.00 33.64 289 ARG A CA 1
ATOM 2227 C C . ARG A 1 289 ? 51.994 -7.676 -33.487 1.00 30.90 289 ARG A C 1
ATOM 2228 O O . ARG A 1 289 ? 52.862 -6.869 -33.141 1.00 29.10 289 ARG A O 1
ATOM 2236 N N . ASP A 1 290 ? 51.541 -8.659 -32.706 1.00 25.02 290 ASP A N 1
ATOM 2237 C CA . ASP A 1 290 ? 51.858 -8.774 -31.281 1.00 28.07 290 ASP A CA 1
ATOM 2238 C C . ASP A 1 290 ? 52.931 -9.810 -30.934 1.00 28.97 290 ASP A C 1
ATOM 2239 O O . ASP A 1 290 ? 53.429 -9.822 -29.805 1.00 27.59 290 ASP A O 1
ATOM 2244 N N . ALA A 1 291 ? 53.272 -10.688 -31.877 1.00 22.97 291 ALA A N 1
ATOM 2245 C CA . ALA A 1 291 ? 54.158 -11.808 -31.560 1.00 20.10 291 ALA A CA 1
ATOM 2246 C C . ALA A 1 291 ? 55.028 -12.256 -32.735 1.00 24.05 291 ALA A C 1
ATOM 2247 O O . ALA A 1 291 ? 54.762 -11.917 -33.892 1.00 27.81 291 ALA A O 1
ATOM 2249 N N . VAL A 1 292 ? 56.067 -13.025 -32.419 1.00 21.75 292 VAL A N 1
ATOM 2250 C CA . VAL A 1 292 ? 56.956 -13.601 -33.420 1.00 23.39 292 VAL A CA 1
ATOM 2251 C C . VAL A 1 292 ? 57.211 -15.072 -33.109 1.00 26.13 292 VAL A C 1
ATOM 2252 O O . VAL A 1 292 ? 56.978 -15.533 -31.980 1.00 22.01 292 VAL A O 1
ATOM 2256 N N . GLY A 1 293 ? 57.691 -15.798 -34.117 1.00 22.07 293 GLY A N 1
ATOM 2257 C CA . GLY A 1 293 ? 58.057 -17.191 -33.959 1.00 21.73 293 GLY A CA 1
ATOM 2258 C C . GLY A 1 293 ? 59.271 -17.522 -34.815 1.00 26.49 293 GLY A C 1
ATOM 2259 O O . GLY A 1 293 ? 59.328 -17.160 -36.000 1.00 24.97 293 GLY A O 1
ATOM 2260 N N . VAL A 1 294 ? 60.246 -18.208 -34.224 1.00 22.92 294 VAL A N 1
ATOM 2261 C CA . VAL A 1 294 ? 61.464 -18.547 -34.958 1.00 21.72 294 VAL A CA 1
ATOM 2262 C C . VAL A 1 294 ? 61.664 -20.047 -35.071 1.00 23.30 294 VAL A C 1
ATOM 2263 O O . VAL A 1 294 ? 61.495 -20.791 -34.094 1.00 21.17 294 VAL A O 1
ATOM 2267 N N . LEU A 1 295 ? 61.997 -20.485 -36.284 1.00 25.34 295 LEU A N 1
ATOM 2268 C CA . LEU A 1 295 ? 62.175 -21.894 -36.582 1.00 24.15 295 LEU A CA 1
ATOM 2269 C C . LEU A 1 295 ? 63.611 -22.265 -36.255 1.00 28.27 295 LEU A C 1
ATOM 2270 O O . LEU A 1 295 ? 64.549 -21.639 -36.742 1.00 28.47 295 LEU A O 1
ATOM 2275 N N . ARG A 1 296 ? 63.787 -23.266 -35.412 1.00 28.00 296 ARG A N 1
ATOM 2276 C CA . ARG A 1 296 ? 65.124 -23.758 -35.156 1.00 31.50 296 ARG A CA 1
ATOM 2277 C C . ARG A 1 296 ? 65.157 -25.258 -35.148 1.00 31.72 296 ARG A C 1
ATOM 2278 O O . ARG A 1 296 ? 64.130 -25.927 -35.083 1.00 28.97 296 ARG A O 1
ATOM 2286 N N . GLU A 1 297 ? 66.367 -25.776 -35.222 1.00 30.00 297 GLU A N 1
ATOM 2287 C CA . GLU A 1 297 ? 66.560 -27.188 -35.370 1.00 33.02 297 GLU A CA 1
ATOM 2288 C C . GLU A 1 297 ? 67.474 -27.657 -34.269 1.00 36.07 297 GLU A C 1
ATOM 2289 O O . GLU A 1 297 ? 68.598 -27.185 -34.141 1.00 37.04 297 GLU A O 1
ATOM 2295 N N . ASP A 1 298 ? 66.972 -28.580 -33.467 1.00 35.77 298 ASP A N 1
ATOM 2296 C CA . ASP A 1 298 ? 67.760 -29.173 -32.410 1.00 41.65 298 ASP A CA 1
ATOM 2297 C C . ASP A 1 298 ? 67.944 -30.649 -32.707 1.00 49.12 298 ASP A C 1
ATOM 2298 O O . ASP A 1 298 ? 66.983 -31.343 -33.060 1.00 42.58 298 ASP A O 1
ATOM 2303 N N . PRO A 1 299 ? 69.180 -31.140 -32.547 1.00 62.55 299 PRO A N 1
ATOM 2304 C CA . PRO A 1 299 ? 69.530 -32.538 -32.816 1.00 68.15 299 PRO A CA 1
ATOM 2305 C C . PRO A 1 299 ? 68.615 -33.524 -32.095 1.00 70.66 299 PRO A C 1
ATOM 2306 O O . PRO A 1 299 ? 68.457 -34.651 -32.548 1.00 79.31 299 PRO A O 1
ATOM 2310 N N . ARG A 1 300 ? 68.007 -33.097 -30.996 1.00 60.73 300 ARG A N 1
ATOM 2311 C CA . ARG A 1 300 ? 67.207 -33.996 -30.181 1.00 54.04 300 ARG A CA 1
ATOM 2312 C C . ARG A 1 300 ? 65.685 -33.827 -30.349 1.00 56.95 300 ARG A C 1
ATOM 2313 O O . ARG A 1 300 ? 64.912 -34.717 -29.984 1.00 63.23 300 ARG A O 1
ATOM 2321 N N . VAL A 1 301 ? 65.233 -32.707 -30.903 1.00 47.07 301 VAL A N 1
ATOM 2322 C CA . VAL A 1 301 ? 63.794 -32.569 -31.119 1.00 39.45 301 VAL A CA 1
ATOM 2323 C C . VAL A 1 301 ? 63.459 -32.275 -32.572 1.00 34.26 301 VAL A C 1
ATOM 2324 O O . VAL A 1 301 ? 62.286 -32.112 -32.926 1.00 32.87 301 VAL A O 1
ATOM 2328 N N . GLY A 1 302 ? 64.493 -32.214 -33.407 1.00 28.22 302 GLY A N 1
ATOM 2329 C CA . GLY A 1 302 ? 64.320 -31.799 -34.785 1.00 29.92 302 GLY A CA 1
ATOM 2330 C C . GLY A 1 302 ? 63.834 -30.362 -34.824 1.00 34.64 302 GLY A C 1
ATOM 2331 O O . GLY A 1 302 ? 64.270 -29.533 -34.020 1.00 33.15 302 GLY A O 1
ATOM 2332 N N . GLN A 1 303 ? 62.912 -30.066 -35.736 1.00 36.25 303 GLN A N 1
ATOM 2333 C CA . GLN A 1 303 ? 62.441 -28.693 -35.910 1.00 31.76 303 GLN A CA 1
ATOM 2334 C C . GLN A 1 303 ? 61.341 -28.311 -34.928 1.00 31.06 303 GLN A C 1
ATOM 2335 O O . GLN A 1 303 ? 60.349 -29.028 -34.776 1.00 31.95 303 GLN A O 1
ATOM 2341 N N . VAL A 1 304 ? 61.544 -27.182 -34.255 1.00 27.75 304 VAL A N 1
ATOM 2342 C CA . VAL A 1 304 ? 60.511 -26.559 -33.442 1.00 28.72 304 VAL A CA 1
ATOM 2343 C C . VAL A 1 304 ? 60.435 -25.079 -33.797 1.00 32.76 304 VAL A C 1
ATOM 2344 O O . VAL A 1 304 ? 61.385 -24.516 -34.350 1.00 34.24 304 VAL A O 1
ATOM 2348 N N . VAL A 1 305 ? 59.302 -24.452 -33.499 1.00 27.21 305 VAL A N 1
ATOM 2349 C CA . VAL A 1 305 ? 59.200 -23.008 -33.619 1.00 24.71 305 VAL A CA 1
ATOM 2350 C C . VAL A 1 305 ? 58.993 -22.419 -32.230 1.00 26.89 305 VAL A C 1
ATOM 2351 O O . VAL A 1 305 ? 58.112 -22.855 -31.494 1.00 28.04 305 VAL A O 1
ATOM 2355 N N . VAL A 1 306 ? 59.823 -21.449 -31.862 1.00 24.66 306 VAL A N 1
ATOM 2356 C CA . VAL A 1 306 ? 59.735 -20.863 -30.534 1.00 22.99 306 VAL A CA 1
ATOM 2357 C C . VAL A 1 306 ? 59.115 -19.469 -30.649 1.00 24.67 306 VAL A C 1
ATOM 2358 O O . VAL A 1 306 ? 59.569 -18.633 -31.435 1.00 22.79 306 VAL A O 1
ATOM 2362 N N . HIS A 1 307 ? 58.050 -19.245 -29.887 1.00 19.40 307 HIS A N 1
ATOM 2363 C CA . HIS A 1 307 ? 57.261 -18.030 -30.007 1.00 19.73 307 HIS A CA 1
ATOM 2364 C C . HIS A 1 307 ? 57.486 -17.116 -28.812 1.00 20.92 307 HIS A C 1
ATOM 2365 O O . HIS A 1 307 ? 57.644 -17.580 -27.680 1.00 21.75 307 HIS A O 1
ATOM 2372 N N . PHE A 1 308 ? 57.498 -15.815 -29.080 1.00 17.63 308 PHE A N 1
ATOM 2373 C CA . PHE A 1 308 ? 57.648 -14.802 -28.051 1.00 19.66 308 PHE A CA 1
ATOM 2374 C C . PHE A 1 308 ? 56.696 -13.667 -28.382 1.00 23.88 308 PHE A C 1
ATOM 2375 O O . PHE A 1 308 ? 56.409 -13.431 -29.563 1.00 25.67 308 PHE A O 1
ATOM 2383 N N . PRO A 1 309 ? 56.208 -12.954 -27.352 1.00 20.71 309 PRO A N 1
ATOM 2384 C CA . PRO A 1 309 ? 55.508 -11.690 -27.615 1.00 23.52 309 PRO A CA 1
ATOM 2385 C C . PRO A 1 309 ? 56.532 -10.641 -28.045 1.00 23.94 309 PRO A C 1
ATOM 2386 O O . PRO A 1 309 ? 57.710 -10.804 -27.757 1.00 21.90 309 PRO A O 1
ATOM 2390 N N . ARG A 1 310 ? 56.103 -9.580 -28.715 1.00 23.75 310 ARG A N 1
ATOM 2391 C CA . ARG A 1 310 ? 57.032 -8.522 -29.077 1.00 20.73 310 ARG A CA 1
ATOM 2392 C C . ARG A 1 310 ? 57.403 -7.648 -27.873 1.00 22.63 310 ARG A C 1
ATOM 2393 O O . ARG A 1 310 ? 58.588 -7.379 -27.629 1.00 24.97 310 ARG A O 1
ATOM 2401 N N . VAL A 1 311 ? 56.400 -7.219 -27.112 1.00 17.25 311 VAL A N 1
ATOM 2402 C CA . VAL A 1 311 ? 56.648 -6.334 -25.975 1.00 20.97 311 VAL A CA 1
ATOM 2403 C C . VAL A 1 311 ? 57.387 -7.068 -24.856 1.00 20.20 311 VAL A C 1
ATOM 2404 O O . VAL A 1 311 ? 56.894 -8.066 -24.327 1.00 19.62 311 VAL A O 1
ATOM 2408 N N . GLY A 1 312 ? 58.573 -6.568 -24.515 1.00 20.05 312 GLY A N 1
ATOM 2409 C CA . GLY A 1 312 ? 59.438 -7.186 -23.523 1.00 22.33 312 GLY A CA 1
ATOM 2410 C C . GLY A 1 312 ? 60.597 -7.955 -24.151 1.00 24.65 312 GLY A C 1
ATOM 2411 O O . GLY A 1 312 ? 61.416 -8.564 -23.449 1.00 25.88 312 GLY A O 1
ATOM 2412 N N . TYR A 1 313 ? 60.657 -7.944 -25.479 1.00 17.49 313 TYR A N 1
ATOM 2413 C CA . TYR A 1 313 ? 61.651 -8.728 -26.210 1.00 18.68 313 TYR A CA 1
ATOM 2414 C C . TYR A 1 313 ? 62.274 -7.860 -27.294 1.00 22.41 313 TYR A C 1
ATOM 2415 O O . TYR A 1 313 ? 61.734 -6.807 -27.639 1.00 20.93 313 TYR A O 1
ATOM 2424 N N . ALA A 1 314 ? 63.423 -8.287 -27.800 1.00 21.20 314 ALA A N 1
ATOM 2425 C CA . ALA A 1 314 ? 64.100 -7.572 -28.876 1.00 23.20 314 ALA A CA 1
ATOM 2426 C C . ALA A 1 314 ? 64.440 -8.566 -29.968 1.00 23.95 314 ALA A C 1
ATOM 2427 O O . ALA A 1 314 ? 65.049 -9.608 -29.703 1.00 22.51 314 ALA A O 1
ATOM 2429 N N . VAL A 1 315 ? 64.031 -8.255 -31.193 1.00 25.78 315 VAL A N 1
ATOM 2430 C CA . VAL A 1 315 ? 64.341 -9.107 -32.331 1.00 26.00 315 VAL A CA 1
ATOM 2431 C C . VAL A 1 315 ? 65.406 -8.409 -33.151 1.00 27.72 315 VAL A C 1
ATOM 2432 O O . VAL A 1 315 ? 65.261 -7.237 -33.484 1.00 29.89 315 VAL A O 1
ATOM 2436 N N . ARG A 1 316 ? 66.480 -9.125 -33.470 1.00 28.97 316 ARG A N 1
ATOM 2437 C CA . ARG A 1 316 ? 67.577 -8.551 -34.237 1.00 29.08 316 ARG A CA 1
ATOM 2438 C C . ARG A 1 316 ? 68.017 -9.508 -35.321 1.00 29.71 316 ARG A C 1
ATOM 2439 O O . ARG A 1 316 ? 68.102 -10.723 -35.105 1.00 28.46 316 ARG A O 1
ATOM 2447 N N . LYS A 1 317 ? 68.319 -8.955 -36.485 1.00 33.47 317 LYS A N 1
ATOM 2448 C CA . LYS A 1 317 ? 68.908 -9.724 -37.577 1.00 35.27 317 LYS A CA 1
ATOM 2449 C C . LYS A 1 317 ? 70.268 -10.280 -37.183 1.00 37.69 317 LYS A C 1
ATOM 2450 O O . LYS A 1 317 ? 71.071 -9.596 -36.550 1.00 40.10 317 LYS A O 1
ATOM 2456 N N . VAL A 1 318 ? 70.514 -11.540 -37.517 1.00 39.02 318 VAL A N 1
ATOM 2457 C CA . VAL A 1 318 ? 71.835 -12.122 -37.328 1.00 41.95 318 VAL A CA 1
ATOM 2458 C C . VAL A 1 318 ? 72.730 -11.729 -38.499 1.00 50.47 318 VAL A C 1
ATOM 2459 O O . VAL A 1 318 ? 72.318 -11.840 -39.657 1.00 48.82 318 VAL A O 1
ATOM 2463 N N . GLU A 1 319 ? 73.935 -11.245 -38.195 1.00 61.12 319 GLU A N 1
ATOM 2464 C CA . GLU A 1 319 ? 74.985 -11.053 -39.206 1.00 73.65 319 GLU A CA 1
ATOM 2465 C C . GLU A 1 319 ? 76.347 -10.816 -38.565 1.00 76.21 319 GLU A C 1
ATOM 2466 O O . GLU A 1 319 ? 76.936 -11.731 -37.990 1.00 76.78 319 GLU A O 1
#

Solvent-accessible surface area: 14369 Å² total; per-residue (Å²): 132,88,109,50,11,1,0,4,15,24,75,68,6,14,33,0,14,1,1,15,2,2,1,10,13,4,96,18,71,12,45,23,1,93,6,57,33,31,81,110,6,94,59,5,54,16,0,0,24,20,8,13,30,21,3,2,0,0,33,3,1,10,0,34,0,28,6,26,10,2,0,66,18,3,27,90,74,62,73,126,36,48,0,67,34,94,110,93,57,80,53,2,108,58,43,8,50,92,0,23,39,52,0,15,47,1,0,22,26,16,0,44,44,108,90,0,58,135,31,25,26,84,76,81,88,112,122,52,12,132,42,42,68,109,16,37,139,73,20,83,90,51,15,110,0,18,100,36,82,66,92,96,0,51,54,38,0,85,102,26,0,49,96,4,31,170,83,7,62,99,63,134,72,75,11,8,41,11,97,98,0,1,9,0,0,0,0,0,10,0,0,0,41,27,0,84,70,0,106,60,22,5,48,21,0,79,74,18,90,62,0,28,41,0,16,132,78,0,50,65,60,31,60,29,110,46,82,122,23,68,46,56,91,0,3,58,30,0,146,73,13,81,2,139,17,62,44,148,74,5,48,68,70,136,46,29,54,227,124,55,36,86,105,40,18,131,0,32,0,19,4,68,25,18,4,51,54,88,0,71,4,47,6,21,36,3,64,170,63,12,0,0,0,34,31,130,20,135,110,0,30,75,0,0,0,15,1,8,42,89,31,20,26,29,154,104,51,180

Radius of gyration: 19.57 Å; Cα contacts (8 Å, |Δi|>4): 597; chains: 1; bounding box: 44×41×53 Å

B-factor: mean 32.39, std 12.55, range [11.25, 131.7]

CATH classification: 3.40.30.110 (+1 more: 1.20.1050.10)

Sequence (318 aa):
VMTELILHHYATSPFSEKARLILGYKDQPWKSVTVPVILPKPDVMPLTGGYRRTPFLQIGADIYCDTALIAQVLESIHPVPTLYPADRAAAAFAMAQWADTTLFWAAASFVGQPEGFKSLMAGLPEDFVKAFVEDRKAMRAGGTGLRTPLPEAVATLQVFLAQLERQFATGEHIFLFGEQPTIADFSVYHALWFIRRRATAVAGILDAHPEVVAWMHHRMAGFGHAQAQPMTPAEALAIARRAATPRALTDAGAGADFDARYGLPKGTRVTVAATDYAVDPVEGDLVVSTRDAVGVLREDPRVGQVVVHFPRVGYAVRKVE

Nearest PDB structures (foldseek):
  4kf9-assembly1_A-2  TM=1.003E+00  e=4.933E-65  Ralstonia solanacearum IPO1609
  3ic8-assembly2_B  TM=9.397E-01  e=1.228E-30  Pseudomonas syringae pv. tomato
  3ic8-assembly2_A  TM=9.346E-01  e=5.193E-30  Pseudomonas syringae pv. tomato
  3ic8-assembly3_C  TM=9.335E-01  e=1.234E-29  Pseudomonas syringae pv. tomato
  3ic8-assembly3_D  TM=9.245E-01  e=1.847E-29  Pseudomonas syringae pv. tomato